Protein AF-A0A3Q3GFT5-F1 (afdb_monomer)

pLDDT: mean 70.98, std 13.11, range [35.25, 86.25]

Solvent-accessible surface area (backbone atoms only — not comparable to full-atom values): 12011 Å² total; per-residue (Å²): 140,79,64,64,72,58,54,54,53,55,40,54,53,49,36,56,58,50,63,75,38,51,75,73,52,44,53,52,46,47,50,38,66,74,69,53,83,67,70,91,91,66,82,81,78,63,65,80,55,50,74,75,41,54,67,63,54,44,32,50,51,38,41,72,71,43,44,85,53,31,57,62,52,51,39,57,41,31,53,75,70,70,38,54,72,56,42,51,50,52,52,49,52,52,57,60,54,31,70,80,62,78,84,62,82,65,88,86,67,75,48,71,67,70,75,40,42,67,62,48,51,74,66,60,81,70,57,62,68,53,50,53,53,34,42,74,69,64,53,39,55,71,73,58,48,50,62,38,67,72,42,92,46,70,55,59,26,49,53,48,44,54,68,44,43,37,54,72,43,39,69,68,31,46,53,53,50,49,59,45,41,50,69,80,38,39,70,60,48,51,51,54,50,48,57,67,70,44,81,78,62,89,79,135

Sequence (204 aa):
MKQESTMTSVHSQLLETLEELGSRDLEKFKHALLHTKMKEGLPKIPRNQVETADKDEIVKLMVEIYGQRCVEVTKDILERMNRTDLVGKLSESWNLLCVNHFIFVSPSEVHFVDKHQCDLKANVNNIGPILDKLLEKGVIRQEVYDQIRDTPTTQEKMRKLFRGPLKSGGQKAKDVFYQILEKEESYLVDDLKRKESGAGAIWN

Organism: NCBI:txid56723

Nearest PDB structures (foldseek):
  3qf2-assembly1_A  TM=9.190E-01  e=1.519E-03  Homo sapiens
  3qf2-assembly2_B  TM=8.121E-01  e=1.035E-03  Homo sapiens
  8ert-assembly1_E  TM=9.300E-01  e=5.826E-03  Homo sapiens
  5gpq-assembly1_A  TM=6.422E-01  e=4.799E-04  Escherichia coli O157:H7
  7pzc-assembly1_H  TM=6.181E-01  e=3.774E-04  Homo sapiens

Foldseek 3Di:
DPQVVVLVLQLVLQLVLVVVDDPVVLQLLLVLLQPPPDPPPADRQDNVQSVPDDSSSVSVSLCVRVPVCSLVVSLVSCVVSVVVVSNVVSVVSVVVVVVVPDDDDDPPPPDLCNVCVVVCLVPVPDCPQLLVQCVVVVLDDPVLSVVLVPDDDSSVSSVSCVVPSDVVSDPVSVVSSVVSCCVPVVVSNVVSVCVVVCPPDDDD

InterPro domains:
  IPR001315 CARD domain [PF00619] (111-193)
  IPR001315 CARD domain [PS50209] (105-196)
  IPR004020 DAPIN domain [PF02758] (14-87)
  IPR004020 DAPIN domain [PS50824] (1-68)
  IPR004020 DAPIN domain [SM01289] (10-92)
  IPR011029 Death-like domain superfamily [G3DSA:1.10.533.10] (1-95)
  IPR011029 Death-like domain superfamily [G3DSA:1.10.533.10] (110-194)
  IPR011029 Death-like domain superfamily [SSF47986] (7-94)
  IPR011029 Death-like domain superfamily [SSF47986] (107-193)
  IPR033516 CARD8/ASC/NALP1, CARD domain [cd08330] (111-193)
  IPR051249 NLRP Inflammasome [PTHR46985] (108-195)

Secondary structure (DSSP, 8-state):
--SHHHHHHHHHHHHHHHHSS-HHHHHHHHHHHHH---STTPPPP-HHHHHH--HHHHHHHHHHHHGGGHHHHHHHHHHHTT-HHHHHHHHHHHHHHTTSSS----GGG--HHHHTHHHHHHH----HHHHHHHHHTTSS-HHHHHHHHT-SSHHHHHHHHHHTHHHHTHHHHHHHHHHHHHHH-HHHHHHHHHHHHTTT----

Radius of gyration: 23.86 Å; Cα contacts (8 Å, |Δi|>4): 127; chains: 1; bounding box: 52×32×57 Å

Mean predicted aligned error: 17.14 Å

Structure (mmCIF, N/CA/C/O backbone):
data_AF-A0A3Q3GFT5-F1
#
_entry.id   AF-A0A3Q3GFT5-F1
#
loop_
_atom_site.group_PDB
_atom_site.id
_atom_site.type_symbol
_atom_site.label_atom_id
_atom_site.label_alt_id
_atom_site.label_comp_id
_atom_site.label_asym_id
_atom_site.label_entity_id
_atom_site.label_seq_id
_atom_site.pdbx_PDB_ins_code
_atom_site.Cartn_x
_atom_site.Cartn_y
_atom_site.Cartn_z
_atom_site.occupancy
_atom_site.B_iso_or_equiv
_atom_site.auth_seq_id
_atom_site.auth_comp_id
_atom_site.auth_asym_id
_atom_site.auth_atom_id
_atom_site.pdbx_PDB_model_num
ATOM 1 N N . MET A 1 1 ? -8.207 -19.546 -13.151 1.00 37.88 1 MET A N 1
ATOM 2 C CA . MET A 1 1 ? -7.774 -18.580 -14.187 1.00 37.88 1 MET A CA 1
ATOM 3 C C . MET A 1 1 ? -7.352 -17.230 -13.575 1.00 37.88 1 MET A C 1
ATOM 5 O O . MET A 1 1 ? -7.793 -16.198 -14.048 1.00 37.88 1 MET A O 1
ATOM 9 N N . LYS A 1 2 ? -6.550 -17.188 -12.491 1.00 37.91 2 LYS A N 1
ATOM 10 C CA . LYS A 1 2 ? -6.259 -15.927 -11.754 1.00 37.91 2 LYS A CA 1
ATOM 11 C C . LYS A 1 2 ? -4.790 -15.462 -11.793 1.00 37.91 2 LYS A C 1
ATOM 13 O O . LYS A 1 2 ? -4.508 -14.396 -11.269 1.00 37.91 2 LYS A O 1
ATOM 18 N N . GLN A 1 3 ? -3.875 -16.217 -12.413 1.00 37.34 3 GLN A N 1
ATOM 19 C CA . GLN A 1 3 ? -2.450 -15.844 -12.520 1.00 37.34 3 GLN A CA 1
ATOM 20 C C . GLN A 1 3 ? -2.082 -15.145 -13.846 1.00 37.34 3 GLN A C 1
ATOM 22 O O . GLN A 1 3 ? -1.146 -14.350 -13.861 1.00 37.34 3 GLN A O 1
ATOM 27 N N . GLU A 1 4 ? -2.840 -15.350 -14.931 1.00 43.59 4 GLU A N 1
ATOM 28 C CA . GLU A 1 4 ? -2.563 -14.713 -16.237 1.00 43.59 4 GLU A CA 1
ATOM 29 C C . GLU A 1 4 ? -2.760 -13.189 -16.220 1.00 43.59 4 GLU A C 1
ATOM 31 O O . GLU A 1 4 ? -1.973 -12.450 -16.812 1.00 43.59 4 GLU A O 1
ATOM 36 N N . SER A 1 5 ? -3.764 -12.689 -15.490 1.00 52.66 5 SER A N 1
ATOM 37 C CA . SER A 1 5 ? -4.101 -11.257 -15.506 1.00 52.66 5 SER A CA 1
ATOM 38 C C . SER A 1 5 ? -3.030 -10.376 -14.855 1.00 52.66 5 SER A C 1
ATOM 40 O O . SER A 1 5 ? -2.851 -9.234 -15.267 1.00 52.66 5 SER A O 1
ATOM 42 N N . THR A 1 6 ? -2.304 -10.885 -13.855 1.00 54.41 6 THR A N 1
ATOM 43 C CA . THR A 1 6 ? -1.257 -10.117 -13.164 1.00 54.41 6 THR A CA 1
ATOM 44 C C . THR A 1 6 ? 0.067 -10.146 -13.919 1.00 54.41 6 THR A C 1
ATOM 46 O O . THR A 1 6 ? 0.757 -9.134 -13.966 1.00 54.41 6 THR A O 1
ATOM 49 N N . MET A 1 7 ? 0.419 -11.274 -14.548 1.00 61.56 7 MET A N 1
ATOM 50 C CA . MET A 1 7 ? 1.673 -11.393 -15.307 1.00 61.56 7 MET A CA 1
ATOM 51 C C . MET A 1 7 ? 1.674 -10.517 -16.566 1.00 61.56 7 MET A C 1
ATOM 53 O O . MET A 1 7 ? 2.681 -9.884 -16.870 1.00 61.56 7 MET A O 1
ATOM 57 N N . THR A 1 8 ? 0.525 -10.402 -17.237 1.00 67.69 8 THR A N 1
ATOM 58 C CA . THR A 1 8 ? 0.368 -9.563 -18.440 1.00 67.69 8 THR A CA 1
ATOM 59 C C . THR A 1 8 ? 0.501 -8.066 -18.127 1.00 67.69 8 THR A C 1
ATOM 61 O O . THR A 1 8 ? 1.065 -7.303 -18.913 1.00 67.69 8 THR A O 1
ATOM 64 N N . SER A 1 9 ? 0.040 -7.641 -16.944 1.00 71.44 9 SER A N 1
ATOM 65 C CA . SER A 1 9 ? 0.187 -6.255 -16.479 1.00 71.44 9 SER A CA 1
ATOM 66 C C . SER A 1 9 ? 1.652 -5.901 -16.223 1.00 71.44 9 SER A C 1
ATOM 68 O O . SER A 1 9 ? 2.130 -4.883 -16.714 1.00 71.44 9 SER A O 1
ATOM 70 N N . VAL A 1 10 ? 2.375 -6.765 -15.501 1.00 72.31 10 VAL A N 1
ATOM 71 C CA . VAL A 1 10 ? 3.798 -6.557 -15.188 1.00 72.31 10 VAL A CA 1
ATOM 72 C C . VAL A 1 10 ? 4.633 -6.496 -16.468 1.00 72.31 10 VAL A C 1
ATOM 74 O O . VAL A 1 10 ? 5.465 -5.604 -16.617 1.00 72.31 10 VAL A O 1
ATOM 77 N N . HIS A 1 11 ? 4.356 -7.394 -17.417 1.00 82.94 11 HIS A N 1
ATOM 78 C CA . HIS A 1 11 ? 4.988 -7.406 -18.733 1.00 82.94 11 HIS A CA 1
ATOM 79 C C . HIS A 1 11 ? 4.806 -6.073 -19.474 1.00 82.94 11 HIS A C 1
ATOM 81 O O . HIS A 1 11 ? 5.780 -5.461 -19.899 1.00 82.94 11 HIS A O 1
ATOM 87 N N . SER A 1 12 ? 3.569 -5.585 -19.579 1.00 80.50 12 SER A N 1
ATOM 88 C CA . SER A 1 12 ? 3.265 -4.351 -20.319 1.00 80.50 12 SER A CA 1
ATOM 89 C C . SER A 1 12 ? 3.994 -3.126 -19.743 1.00 80.50 12 SER A C 1
ATOM 91 O O . SER A 1 12 ? 4.507 -2.305 -20.494 1.00 80.50 12 SER A O 1
ATOM 93 N N . GLN A 1 13 ? 4.113 -3.033 -18.415 1.00 76.50 13 GLN A N 1
ATOM 94 C CA . GLN A 1 13 ? 4.790 -1.912 -17.744 1.00 76.50 13 GLN A CA 1
ATOM 95 C C . GLN A 1 13 ? 6.310 -1.931 -17.921 1.00 76.50 13 GLN A C 1
ATOM 97 O O . GLN A 1 13 ? 6.946 -0.893 -18.116 1.00 76.50 13 GLN A O 1
ATOM 102 N N . LEU A 1 14 ? 6.908 -3.118 -17.810 1.00 82.94 14 LEU A N 1
ATOM 103 C CA . LEU A 1 14 ? 8.333 -3.293 -18.059 1.00 82.94 14 LEU A CA 1
ATOM 104 C C . LEU A 1 14 ? 8.652 -2.958 -19.510 1.00 82.9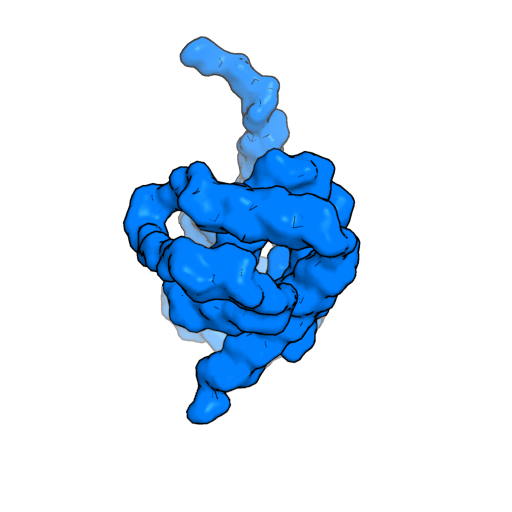4 14 LEU A C 1
ATOM 106 O O . LEU A 1 14 ? 9.603 -2.225 -19.755 1.00 82.94 14 LEU A O 1
ATOM 110 N N . LEU A 1 15 ? 7.825 -3.426 -20.444 1.00 86.25 15 LEU A N 1
ATOM 111 C CA . LEU A 1 15 ? 7.991 -3.126 -21.856 1.00 86.25 15 LEU A CA 1
ATOM 112 C C . LEU A 1 15 ? 7.941 -1.619 -22.121 1.00 86.25 15 LEU A C 1
ATOM 114 O O . LEU A 1 15 ? 8.886 -1.106 -22.704 1.00 86.25 15 LEU A O 1
ATOM 118 N N . GLU A 1 16 ? 6.941 -0.899 -21.605 1.00 84.75 16 GLU A N 1
ATOM 119 C CA . GLU A 1 16 ? 6.849 0.567 -21.730 1.00 84.75 16 GLU A CA 1
ATOM 120 C C . GLU A 1 16 ? 8.104 1.272 -21.174 1.00 84.75 16 GLU A C 1
ATOM 122 O O . GLU A 1 16 ? 8.685 2.157 -21.804 1.00 84.75 16 GLU A O 1
ATOM 127 N N . THR A 1 17 ? 8.607 0.813 -20.025 1.00 83.81 17 THR A N 1
ATOM 128 C CA . THR A 1 17 ? 9.819 1.380 -19.408 1.00 83.81 17 THR A CA 1
ATOM 129 C C . THR A 1 17 ? 11.074 1.097 -20.242 1.00 83.81 17 THR A C 1
ATOM 131 O O . THR A 1 17 ? 11.941 1.959 -20.394 1.00 83.81 17 THR A O 1
ATOM 134 N N . LEU A 1 18 ? 11.191 -0.111 -20.800 1.00 84.81 18 LEU A N 1
ATOM 135 C CA . LEU A 1 18 ? 12.280 -0.482 -21.704 1.00 84.81 18 LEU A CA 1
ATOM 136 C C . LEU A 1 18 ? 12.133 0.163 -23.093 1.00 84.81 18 LEU A C 1
ATOM 138 O O . LEU A 1 18 ? 13.129 0.349 -23.797 1.00 84.81 18 LEU A O 1
ATOM 142 N N . GLU A 1 19 ? 10.930 0.553 -23.508 1.00 85.56 19 GLU A N 1
ATOM 143 C CA . GLU A 1 19 ? 10.698 1.335 -24.721 1.00 85.56 19 GLU A CA 1
ATOM 144 C C . GLU A 1 19 ? 11.311 2.734 -24.609 1.00 85.56 19 GLU A C 1
ATOM 146 O O . GLU A 1 19 ? 11.972 3.171 -25.555 1.00 85.56 19 GLU A O 1
ATOM 151 N N . GLU A 1 20 ? 11.232 3.358 -23.431 1.00 83.69 20 GLU A N 1
ATOM 152 C CA . GLU A 1 20 ? 11.897 4.635 -23.119 1.00 83.69 20 GLU A CA 1
ATOM 153 C C . GLU A 1 20 ? 13.430 4.540 -23.047 1.00 83.69 20 GLU A C 1
ATOM 155 O O . GLU A 1 20 ? 14.138 5.554 -23.117 1.00 83.69 20 GLU A O 1
ATOM 160 N N . LEU A 1 21 ? 13.978 3.326 -22.942 1.00 83.69 21 LEU A N 1
ATOM 161 C CA . LEU A 1 21 ? 15.406 3.094 -23.121 1.00 83.69 21 LEU A CA 1
ATOM 162 C C . LEU A 1 21 ? 15.747 3.103 -24.618 1.00 83.69 21 LEU A C 1
ATOM 164 O O . LEU A 1 21 ? 15.317 2.248 -25.397 1.00 83.69 21 LEU A O 1
ATOM 168 N N . GLY A 1 22 ? 16.591 4.045 -25.038 1.00 82.56 22 GLY A N 1
ATOM 169 C CA . GLY A 1 22 ? 17.200 3.997 -26.369 1.00 82.56 22 GLY A CA 1
ATOM 170 C C . GLY A 1 22 ? 18.118 2.777 -26.522 1.00 82.56 22 GLY A C 1
ATOM 171 O O . GLY A 1 22 ? 18.569 2.201 -25.533 1.00 82.56 22 GLY A O 1
ATOM 172 N N . SER A 1 23 ? 18.477 2.402 -27.754 1.00 83.12 23 SER A N 1
ATOM 173 C CA . SER A 1 23 ? 19.275 1.190 -28.030 1.00 83.12 23 SER A CA 1
ATOM 174 C C . SER A 1 23 ? 20.604 1.137 -27.264 1.00 83.12 23 SER A C 1
ATOM 176 O O . SER A 1 23 ? 21.034 0.077 -26.825 1.00 83.12 23 SER A O 1
ATOM 178 N N . ARG A 1 24 ? 21.244 2.294 -27.043 1.00 82.38 24 ARG A N 1
ATOM 179 C CA . ARG A 1 24 ? 22.492 2.392 -26.268 1.00 82.38 24 ARG A CA 1
ATOM 180 C C . ARG A 1 24 ? 22.291 2.063 -24.789 1.00 82.38 24 ARG A C 1
ATOM 182 O O . ARG A 1 24 ? 23.164 1.454 -24.178 1.00 82.38 24 ARG A O 1
ATOM 189 N N . ASP A 1 25 ? 21.174 2.492 -24.215 1.00 84.81 25 ASP A N 1
ATOM 190 C CA . ASP A 1 25 ? 20.866 2.207 -22.818 1.00 84.81 25 ASP A CA 1
ATOM 191 C C . ASP A 1 25 ? 20.305 0.794 -22.662 1.00 84.81 25 ASP A C 1
ATOM 193 O O . ASP A 1 25 ? 20.604 0.147 -21.669 1.00 84.81 25 ASP A O 1
ATOM 197 N N . LEU A 1 26 ? 19.615 0.256 -23.670 1.00 85.81 26 LEU A N 1
ATOM 198 C CA . LEU A 1 26 ? 19.210 -1.149 -23.691 1.00 85.81 26 LEU A CA 1
ATOM 199 C C . LEU A 1 26 ? 20.415 -2.101 -23.612 1.00 85.81 26 LEU A C 1
ATOM 201 O O . LEU A 1 26 ? 20.395 -3.056 -22.845 1.00 85.81 26 LEU A O 1
ATOM 205 N N . GLU A 1 27 ? 21.499 -1.820 -24.337 1.00 85.06 27 GLU A N 1
ATOM 206 C CA . GLU A 1 27 ? 22.719 -2.637 -24.252 1.00 85.06 27 GLU A CA 1
ATOM 207 C C . GLU A 1 27 ? 23.391 -2.542 -22.874 1.00 85.06 27 GLU A C 1
ATOM 209 O O . GLU A 1 27 ? 23.851 -3.543 -22.318 1.00 85.06 27 GLU A O 1
ATOM 214 N N . LYS A 1 28 ? 23.375 -1.357 -22.252 1.00 86.19 28 LYS A N 1
ATOM 215 C CA . LYS A 1 28 ? 23.807 -1.206 -20.854 1.00 86.19 28 LYS A CA 1
ATOM 216 C C . LYS A 1 28 ? 22.889 -1.964 -19.895 1.00 86.19 28 LYS A C 1
ATOM 218 O O . LYS A 1 28 ? 23.389 -2.541 -18.935 1.00 86.19 28 LYS A O 1
ATOM 223 N N . PHE A 1 29 ? 21.584 -1.989 -20.164 1.00 86.19 29 PHE A N 1
ATOM 224 C CA . PHE A 1 29 ? 20.595 -2.730 -19.385 1.00 86.19 29 PHE A CA 1
ATOM 225 C C . PHE A 1 29 ? 20.857 -4.226 -19.448 1.00 86.19 29 PHE A C 1
ATOM 227 O O . PHE A 1 29 ? 20.981 -4.857 -18.404 1.00 86.19 29 PHE A O 1
ATOM 234 N N . LYS A 1 30 ? 21.057 -4.783 -20.648 1.00 86.25 30 LYS A N 1
ATOM 235 C CA . LYS A 1 30 ? 21.475 -6.179 -20.841 1.00 86.25 30 LYS A CA 1
ATOM 236 C C . LYS A 1 30 ? 22.760 -6.482 -20.076 1.00 86.25 30 LYS A C 1
ATOM 238 O O . LYS A 1 30 ? 22.831 -7.460 -19.334 1.00 86.25 30 LYS A O 1
ATOM 243 N N . HIS A 1 31 ? 23.769 -5.620 -20.204 1.00 85.12 31 HIS A N 1
ATOM 244 C CA . HIS A 1 31 ? 25.039 -5.812 -19.515 1.00 85.12 31 HIS A CA 1
ATOM 245 C C . HIS A 1 31 ? 24.870 -5.793 -17.989 1.00 85.12 31 HIS A C 1
ATOM 247 O O . HIS A 1 31 ? 25.394 -6.670 -17.301 1.00 85.12 31 HIS A O 1
ATOM 253 N N . ALA A 1 32 ? 24.099 -4.845 -17.457 1.00 83.19 32 ALA A N 1
ATOM 254 C CA . ALA A 1 32 ? 23.797 -4.752 -16.037 1.00 83.19 32 ALA A CA 1
ATOM 255 C C . ALA A 1 32 ? 22.950 -5.938 -15.550 1.00 83.19 32 ALA A C 1
ATOM 257 O O . ALA A 1 3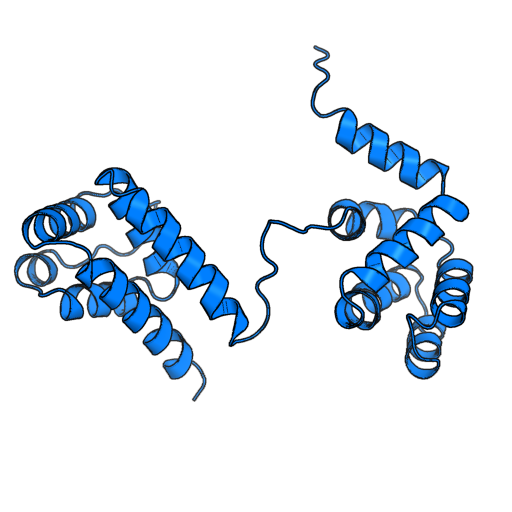2 ? 23.259 -6.487 -14.502 1.00 83.19 32 ALA A O 1
ATOM 258 N N . LEU A 1 33 ? 21.969 -6.411 -16.321 1.00 82.19 33 LEU A N 1
ATOM 259 C CA . LEU A 1 33 ? 21.164 -7.594 -16.003 1.00 82.19 33 LEU A CA 1
ATOM 260 C C . LEU A 1 33 ? 22.029 -8.857 -15.850 1.00 82.19 33 LEU A C 1
ATOM 262 O O . LEU A 1 33 ? 21.792 -9.662 -14.953 1.00 82.19 33 LEU A O 1
ATOM 266 N N . LEU A 1 34 ? 23.070 -8.999 -16.677 1.00 79.06 34 LEU A N 1
ATOM 267 C CA . LEU A 1 34 ? 24.001 -10.133 -16.636 1.00 79.06 34 LEU A CA 1
ATOM 268 C C . LEU A 1 34 ? 25.063 -10.028 -15.533 1.00 79.06 34 LEU A C 1
ATOM 270 O O . LEU A 1 34 ? 25.500 -11.047 -14.999 1.00 79.06 34 LEU A O 1
ATOM 274 N N . HIS A 1 35 ? 25.499 -8.809 -15.206 1.00 73.06 35 HIS A N 1
ATOM 275 C CA . HIS A 1 35 ? 26.603 -8.563 -14.269 1.00 73.06 35 HIS A CA 1
ATOM 276 C C . HIS A 1 35 ? 26.136 -8.090 -12.889 1.00 73.06 35 HIS A C 1
ATOM 278 O O . HIS A 1 35 ? 26.951 -7.933 -11.973 1.00 73.06 35 HIS A O 1
ATOM 284 N N . THR A 1 36 ? 24.836 -7.860 -12.703 1.00 67.81 36 THR A N 1
ATOM 285 C CA . THR A 1 36 ? 24.299 -7.488 -11.402 1.00 67.81 36 THR A CA 1
ATOM 286 C C . THR A 1 36 ? 24.291 -8.718 -10.499 1.00 67.81 36 THR A C 1
ATOM 288 O O . THR A 1 36 ? 23.674 -9.748 -10.775 1.00 67.81 36 THR A O 1
ATOM 291 N N . LYS A 1 37 ? 25.018 -8.626 -9.385 1.00 61.38 37 LYS A N 1
ATOM 292 C CA . LYS A 1 37 ? 24.869 -9.567 -8.277 1.00 61.38 37 LYS A CA 1
ATOM 293 C C . LYS A 1 37 ? 23.556 -9.224 -7.584 1.00 61.38 37 LYS A C 1
ATOM 295 O O . LYS A 1 37 ? 23.542 -8.397 -6.675 1.00 61.38 37 LYS A O 1
ATOM 300 N N . MET A 1 38 ? 22.457 -9.799 -8.064 1.00 62.03 38 MET A N 1
ATOM 301 C CA . MET A 1 38 ? 21.183 -9.717 -7.354 1.00 62.03 38 MET A CA 1
ATOM 302 C C . MET A 1 38 ? 21.329 -10.397 -5.986 1.00 62.03 38 MET A C 1
ATOM 304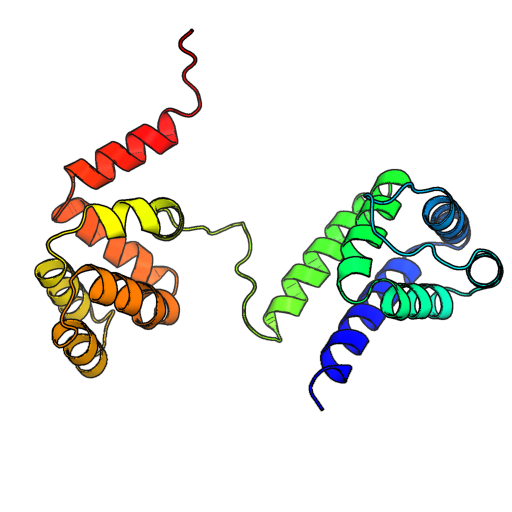 O O . MET A 1 38 ? 22.177 -11.279 -5.824 1.00 62.03 38 MET A O 1
ATOM 308 N N . LYS A 1 39 ? 20.523 -9.977 -5.002 1.00 55.09 39 LYS A N 1
ATOM 309 C CA . LYS A 1 39 ? 20.493 -10.569 -3.651 1.00 55.09 39 LYS A CA 1
ATOM 310 C C . LYS A 1 39 ? 20.509 -12.106 -3.716 1.00 55.09 39 LYS A C 1
ATOM 312 O O . LYS A 1 39 ? 19.861 -12.694 -4.584 1.00 55.09 39 LYS A O 1
ATOM 317 N N . GLU A 1 40 ? 21.248 -12.735 -2.801 1.00 49.59 40 GLU A N 1
ATOM 318 C CA . GLU A 1 40 ? 21.400 -14.194 -2.719 1.00 49.59 40 GLU A CA 1
ATOM 319 C C . GLU A 1 40 ? 20.047 -14.921 -2.836 1.00 49.59 40 GLU A C 1
ATOM 321 O O . GLU A 1 40 ? 19.074 -14.559 -2.175 1.00 49.59 40 GLU A O 1
ATOM 326 N N . GLY A 1 41 ? 19.986 -15.939 -3.703 1.00 57.12 41 GLY A N 1
ATOM 327 C CA . GLY A 1 41 ? 18.802 -16.788 -3.894 1.00 57.12 41 GLY A CA 1
ATOM 328 C C . GLY A 1 41 ? 17.941 -16.502 -5.133 1.00 57.12 41 GLY A C 1
ATOM 329 O O . GLY A 1 41 ? 16.945 -17.194 -5.327 1.00 57.12 41 GLY A O 1
ATOM 330 N N . LEU A 1 42 ? 18.292 -15.530 -5.985 1.00 64.12 42 LEU A N 1
ATOM 331 C CA . LEU A 1 42 ? 17.592 -15.304 -7.259 1.00 64.12 42 LEU A CA 1
ATOM 332 C C . LEU A 1 42 ? 18.166 -16.166 -8.406 1.00 64.12 42 LEU A C 1
ATOM 334 O O . LEU A 1 42 ? 19.389 -16.293 -8.523 1.00 64.12 42 LEU A O 1
ATOM 338 N N . PRO A 1 43 ? 17.310 -16.751 -9.267 1.00 67.44 43 PRO A N 1
ATOM 339 C CA . PRO A 1 43 ? 17.756 -17.533 -10.416 1.00 67.44 43 PRO A CA 1
ATOM 340 C C . PRO A 1 43 ? 18.546 -16.670 -11.411 1.00 67.44 43 PRO A C 1
ATOM 342 O O . PRO A 1 43 ? 18.229 -15.508 -11.662 1.00 67.44 43 PRO A O 1
ATOM 345 N N . LYS A 1 44 ? 19.618 -17.231 -11.977 1.00 67.31 44 LYS A N 1
ATOM 346 C CA . LYS A 1 44 ? 20.433 -16.527 -12.974 1.00 67.31 44 LYS A CA 1
ATOM 347 C C . LYS A 1 44 ? 19.734 -16.564 -14.325 1.00 67.31 44 LYS A C 1
ATOM 349 O O . LYS A 1 44 ? 19.344 -17.635 -14.781 1.00 67.31 44 LYS A O 1
ATOM 354 N N . ILE A 1 45 ? 19.630 -15.408 -14.968 1.00 74.12 45 ILE A N 1
ATOM 355 C CA . ILE A 1 45 ? 19.091 -15.317 -16.319 1.00 74.12 45 ILE A CA 1
ATOM 356 C C . ILE A 1 45 ? 20.065 -15.944 -17.343 1.00 74.12 45 ILE A C 1
ATOM 358 O O . ILE A 1 45 ? 21.283 -15.764 -17.218 1.00 74.12 45 ILE A O 1
ATOM 362 N N . PRO A 1 46 ? 19.565 -16.665 -18.365 1.00 70.38 46 PRO A N 1
ATOM 363 C CA . PRO A 1 46 ? 20.396 -17.232 -19.424 1.00 70.38 46 PRO A CA 1
ATOM 364 C C . PRO A 1 46 ? 21.057 -16.146 -20.287 1.00 70.38 46 PRO A C 1
ATOM 366 O O . PRO A 1 46 ? 20.394 -15.409 -21.017 1.00 70.38 46 PRO A O 1
ATOM 369 N N . ARG A 1 47 ? 22.395 -16.065 -20.242 1.00 73.00 47 ARG A N 1
ATOM 370 C CA . ARG A 1 47 ? 23.188 -15.063 -20.983 1.00 73.00 47 ARG A CA 1
ATOM 371 C C . ARG A 1 47 ? 22.974 -15.107 -22.495 1.00 73.00 47 ARG A C 1
ATOM 373 O O . ARG A 1 47 ? 22.888 -14.067 -23.134 1.00 73.00 47 ARG A O 1
ATOM 380 N N . ASN A 1 48 ? 22.884 -16.314 -23.041 1.00 72.00 48 ASN A N 1
ATOM 381 C CA . ASN A 1 48 ? 22.692 -16.570 -24.466 1.00 72.00 48 ASN A CA 1
ATOM 382 C C . ASN A 1 48 ? 21.386 -15.986 -25.016 1.00 72.00 48 ASN A C 1
ATOM 384 O O . ASN A 1 48 ? 21.352 -15.616 -26.180 1.00 72.00 48 ASN A O 1
ATOM 388 N N . GLN A 1 49 ? 20.338 -15.905 -24.195 1.00 72.44 49 GLN A N 1
ATOM 389 C CA . GLN A 1 49 ? 19.053 -15.353 -24.613 1.00 72.44 49 GLN A CA 1
ATOM 390 C C . GLN A 1 49 ? 19.052 -13.825 -24.509 1.00 72.44 49 GLN A C 1
ATOM 392 O O . GLN A 1 49 ? 18.630 -13.158 -25.440 1.00 72.44 49 GLN A O 1
ATOM 397 N N . VAL A 1 50 ? 19.609 -13.251 -23.437 1.00 78.88 50 VAL A N 1
ATOM 398 C CA . VAL A 1 50 ? 19.617 -11.787 -23.229 1.00 78.88 50 VAL A CA 1
ATOM 399 C C . VAL A 1 50 ? 20.444 -11.027 -24.260 1.00 78.88 50 VAL A C 1
ATOM 401 O O . VAL A 1 50 ? 20.075 -9.917 -24.637 1.00 78.88 50 VAL A O 1
ATOM 404 N N . GLU A 1 51 ? 21.579 -11.579 -24.696 1.00 73.75 51 GLU A N 1
ATOM 405 C CA . GLU A 1 51 ? 22.468 -10.873 -25.627 1.00 73.75 51 GLU A CA 1
ATOM 406 C C . GLU A 1 51 ? 21.795 -10.634 -26.984 1.00 73.75 51 GLU A C 1
ATOM 408 O O . GLU A 1 51 ? 21.885 -9.531 -27.528 1.00 73.75 51 GLU A O 1
ATOM 413 N N . THR A 1 52 ? 21.055 -11.623 -27.489 1.00 74.81 52 THR A N 1
ATOM 414 C CA . THR A 1 52 ? 20.338 -11.535 -28.768 1.00 74.81 52 THR A CA 1
ATOM 415 C C . THR A 1 52 ? 18.910 -11.015 -28.640 1.00 74.81 52 THR A C 1
ATOM 417 O O . THR A 1 52 ? 18.334 -10.642 -29.656 1.00 74.81 52 THR A O 1
ATOM 420 N N . ALA A 1 53 ? 18.354 -10.980 -27.426 1.00 80.56 53 ALA A N 1
ATOM 421 C CA . ALA A 1 53 ? 16.962 -10.622 -27.199 1.00 80.56 53 ALA A CA 1
ATOM 422 C C . ALA A 1 53 ? 16.650 -9.157 -27.518 1.00 80.56 53 ALA A C 1
ATOM 424 O O . ALA A 1 53 ? 17.458 -8.242 -27.281 1.00 80.56 53 ALA A O 1
ATOM 425 N N . ASP A 1 54 ? 15.440 -8.948 -28.026 1.00 82.44 54 ASP A N 1
ATOM 426 C CA . ASP A 1 54 ? 14.824 -7.635 -28.132 1.00 82.44 54 ASP A CA 1
ATOM 427 C C . ASP A 1 54 ? 14.193 -7.202 -26.794 1.00 82.44 54 ASP A C 1
ATOM 429 O O . ASP A 1 54 ? 14.320 -7.864 -25.761 1.00 82.44 54 ASP A O 1
ATOM 433 N N . LYS A 1 55 ? 13.563 -6.025 -26.783 1.00 85.06 55 LYS A N 1
ATOM 434 C CA . LYS A 1 55 ? 12.968 -5.467 -25.562 1.00 85.06 55 LYS A CA 1
ATOM 435 C C . LYS A 1 55 ? 11.860 -6.367 -25.005 1.00 85.06 55 LYS A C 1
ATOM 437 O O . LYS A 1 55 ? 11.790 -6.528 -23.792 1.00 85.06 55 LYS A O 1
ATOM 442 N N . ASP A 1 56 ? 11.039 -6.951 -25.873 1.00 84.69 56 ASP A N 1
ATOM 443 C CA . ASP A 1 56 ? 9.911 -7.806 -25.497 1.00 84.69 56 ASP A CA 1
ATOM 444 C C . ASP A 1 56 ? 10.398 -9.147 -24.938 1.00 84.69 56 ASP A C 1
ATOM 446 O O . ASP A 1 56 ? 10.004 -9.557 -23.847 1.00 84.69 56 ASP A O 1
ATOM 450 N N . GLU A 1 57 ? 11.363 -9.776 -25.610 1.00 85.38 57 GLU A N 1
ATOM 451 C CA . GLU A 1 57 ? 11.979 -11.023 -25.169 1.00 85.38 57 GLU A CA 1
ATOM 452 C C . GLU A 1 57 ? 12.684 -10.865 -23.816 1.00 85.38 57 GLU A C 1
ATOM 454 O O . GLU A 1 57 ? 12.542 -11.730 -22.949 1.00 85.38 57 GLU A O 1
ATOM 459 N N . ILE A 1 58 ? 13.387 -9.747 -23.581 1.00 85.31 58 ILE A N 1
ATOM 460 C CA . ILE A 1 58 ? 13.992 -9.454 -22.269 1.00 85.31 58 ILE A CA 1
ATOM 461 C C . ILE A 1 58 ? 12.914 -9.381 -21.188 1.00 85.31 58 ILE A C 1
ATOM 463 O O . ILE A 1 58 ? 13.059 -10.006 -20.135 1.00 85.31 58 ILE A O 1
ATOM 467 N N . VAL A 1 59 ? 11.836 -8.636 -21.436 1.00 86.00 59 VAL A N 1
ATOM 468 C CA . VAL A 1 59 ? 10.733 -8.477 -20.480 1.00 86.00 59 VAL A CA 1
ATOM 469 C C . VAL A 1 59 ? 10.103 -9.826 -20.171 1.00 86.00 59 VAL A C 1
ATOM 471 O O . VAL A 1 59 ? 9.934 -10.179 -1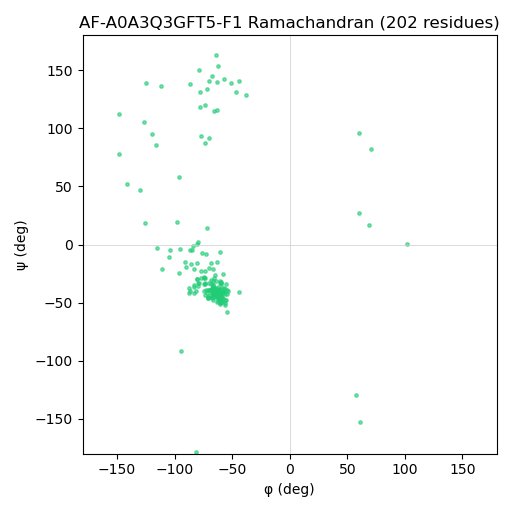9.002 1.00 86.00 59 VAL A O 1
ATOM 474 N N . LYS A 1 60 ? 9.803 -10.605 -21.208 1.00 84.44 60 LYS A N 1
ATOM 475 C CA . LYS A 1 60 ? 9.204 -11.928 -21.088 1.00 84.44 60 LYS A CA 1
ATOM 476 C C . LYS A 1 60 ? 10.071 -12.866 -20.255 1.00 84.44 60 LYS A C 1
ATOM 478 O O . LYS A 1 60 ? 9.562 -13.476 -19.318 1.00 84.44 60 LYS A O 1
ATOM 483 N N . LEU A 1 61 ? 11.378 -12.903 -20.517 1.00 83.56 61 LEU A N 1
ATOM 484 C CA . LEU A 1 61 ? 12.334 -13.695 -19.739 1.00 83.56 61 LEU A CA 1
ATOM 485 C C . LEU A 1 61 ? 12.400 -13.244 -18.279 1.00 83.56 61 LEU A C 1
ATOM 487 O O . LEU A 1 61 ? 12.423 -14.076 -17.373 1.00 83.56 61 LEU A O 1
ATOM 491 N N . MET A 1 62 ? 12.397 -11.933 -18.026 1.00 80.38 62 MET A N 1
ATOM 492 C CA . MET A 1 62 ? 12.398 -11.399 -16.664 1.00 80.38 62 MET A CA 1
ATOM 493 C C . MET A 1 62 ? 11.119 -11.767 -15.906 1.00 80.38 62 MET A C 1
ATOM 495 O O . MET A 1 62 ? 11.199 -12.147 -14.738 1.00 80.38 62 MET A O 1
ATOM 499 N N . VAL A 1 63 ? 9.953 -11.700 -16.552 1.00 82.12 63 VAL A N 1
ATOM 500 C CA . VAL A 1 63 ? 8.669 -12.093 -15.951 1.00 82.12 63 VAL A CA 1
ATOM 501 C C . VAL A 1 63 ? 8.599 -13.605 -15.729 1.00 82.12 63 VAL A C 1
ATOM 503 O O . VAL A 1 63 ? 8.119 -14.038 -14.684 1.00 82.12 63 VAL A O 1
ATOM 506 N N . GLU A 1 64 ? 9.116 -14.412 -16.654 1.00 82.31 64 GLU A N 1
ATOM 507 C CA . GLU A 1 64 ? 9.135 -15.875 -16.541 1.00 82.31 64 GLU A CA 1
ATOM 508 C C . GLU A 1 64 ? 10.060 -16.354 -15.411 1.00 82.31 64 GLU A C 1
ATOM 510 O O . GLU A 1 64 ? 9.691 -17.229 -14.627 1.00 82.31 64 GLU A O 1
ATOM 515 N N . ILE A 1 65 ? 11.242 -15.744 -15.279 1.00 80.12 65 ILE A N 1
ATOM 516 C CA . ILE A 1 65 ? 12.282 -16.186 -14.340 1.00 80.12 65 ILE A CA 1
ATOM 517 C C . ILE A 1 65 ? 12.098 -15.579 -12.946 1.00 80.12 65 ILE A C 1
ATOM 519 O O . ILE A 1 65 ? 12.304 -16.261 -11.939 1.00 80.12 65 ILE A O 1
ATOM 523 N N . TYR A 1 66 ? 11.714 -14.303 -12.863 1.00 74.25 66 TYR A N 1
ATOM 524 C CA . TYR A 1 66 ? 11.594 -13.583 -11.591 1.00 74.25 66 TYR A CA 1
ATOM 525 C C . TYR A 1 66 ? 10.147 -13.372 -11.132 1.00 74.25 66 TYR A C 1
ATOM 527 O O . TYR A 1 66 ? 9.926 -12.968 -9.985 1.00 74.25 66 TYR A O 1
ATOM 535 N N . GLY A 1 67 ? 9.148 -13.644 -11.977 1.00 76.31 67 GLY A N 1
ATOM 536 C CA . GLY A 1 67 ? 7.743 -13.428 -11.640 1.00 76.31 67 GLY A CA 1
ATOM 537 C C . GLY A 1 67 ? 7.485 -11.971 -11.265 1.00 76.31 67 GLY A C 1
ATOM 538 O O . GLY A 1 67 ? 7.912 -11.057 -11.958 1.00 76.31 67 GLY A O 1
ATOM 539 N N . GLN A 1 68 ? 6.837 -11.733 -10.125 1.00 71.81 68 GLN A N 1
ATOM 540 C CA . GLN A 1 68 ? 6.591 -10.374 -9.619 1.00 71.81 68 GLN A CA 1
ATOM 541 C C . GLN A 1 68 ? 7.858 -9.657 -9.125 1.00 71.81 68 GLN A C 1
ATOM 543 O O . GLN A 1 68 ? 7.883 -8.431 -9.064 1.00 71.81 68 GLN A O 1
ATOM 548 N N . ARG A 1 69 ? 8.929 -10.396 -8.802 1.00 73.62 69 ARG A N 1
ATOM 549 C CA . ARG A 1 69 ? 10.191 -9.808 -8.323 1.00 73.62 69 ARG A CA 1
ATOM 550 C C . ARG A 1 69 ? 11.017 -9.181 -9.445 1.00 73.62 69 ARG A C 1
ATOM 552 O O . ARG A 1 69 ? 12.005 -8.513 -9.155 1.00 73.62 69 ARG A O 1
ATOM 559 N N . CYS A 1 70 ? 10.617 -9.352 -10.708 1.00 78.88 70 CYS A N 1
ATOM 560 C CA . CYS A 1 70 ? 11.300 -8.740 -11.848 1.00 78.88 70 CYS A CA 1
ATOM 561 C C . CYS A 1 70 ? 11.371 -7.211 -11.747 1.00 78.88 70 CYS A C 1
ATOM 563 O O . CYS A 1 70 ? 12.297 -6.617 -12.279 1.00 78.88 70 CYS A O 1
ATOM 565 N N . VAL A 1 71 ? 10.452 -6.567 -11.028 1.00 78.69 71 VAL A N 1
ATOM 566 C CA . VAL A 1 71 ? 10.411 -5.103 -10.927 1.00 78.69 71 VAL A CA 1
ATOM 567 C C . VAL A 1 71 ? 11.415 -4.550 -9.940 1.00 78.69 71 VAL A C 1
ATOM 569 O O . VAL A 1 71 ? 12.038 -3.532 -10.227 1.00 78.69 71 VAL A O 1
ATOM 572 N N . GLU A 1 72 ? 11.656 -5.256 -8.837 1.00 77.31 72 GLU A N 1
ATOM 573 C CA . GLU A 1 72 ? 12.785 -4.951 -7.953 1.00 77.31 72 GLU A CA 1
ATOM 574 C C . GLU A 1 72 ? 14.101 -5.088 -8.725 1.00 77.31 72 GLU A C 1
ATOM 576 O O . GLU A 1 72 ? 14.962 -4.217 -8.657 1.00 77.31 72 GLU A O 1
ATOM 581 N N . VAL A 1 73 ? 14.214 -6.148 -9.533 1.00 81.00 73 VAL A N 1
ATOM 582 C CA . VAL A 1 73 ? 15.387 -6.395 -10.376 1.00 81.00 73 VAL A CA 1
ATOM 583 C C . VAL A 1 73 ? 15.583 -5.281 -11.406 1.00 81.00 73 VAL A C 1
ATOM 585 O O . VAL A 1 73 ? 16.683 -4.745 -11.523 1.00 81.00 73 VAL A O 1
ATOM 588 N N . THR A 1 74 ? 14.533 -4.894 -12.133 1.00 84.38 74 THR A N 1
ATOM 589 C CA . THR A 1 74 ? 14.594 -3.801 -13.114 1.00 84.38 74 THR A CA 1
ATOM 590 C C . THR A 1 74 ? 14.954 -2.483 -12.449 1.00 84.38 74 THR A C 1
ATOM 592 O O . THR A 1 74 ? 15.779 -1.744 -12.981 1.00 84.38 74 THR A O 1
ATOM 595 N N . LYS A 1 75 ? 14.392 -2.200 -11.271 1.00 83.00 75 LYS A N 1
ATOM 596 C CA . LYS A 1 75 ? 14.706 -0.995 -10.507 1.00 83.00 75 LYS A CA 1
ATOM 597 C C . LYS A 1 75 ? 16.188 -0.936 -10.135 1.00 83.00 75 LYS A C 1
ATOM 599 O O . LYS A 1 75 ? 16.845 0.045 -10.471 1.00 83.00 75 LYS A O 1
ATOM 604 N N . ASP A 1 76 ? 16.723 -2.003 -9.545 1.00 82.25 76 ASP A N 1
ATOM 605 C CA . ASP A 1 76 ? 18.143 -2.093 -9.181 1.00 82.25 76 ASP A CA 1
ATOM 606 C C . ASP A 1 76 ? 19.058 -1.893 -10.405 1.00 82.25 76 ASP A C 1
ATOM 608 O O . ASP A 1 76 ? 20.128 -1.283 -10.318 1.00 82.25 76 ASP A O 1
ATOM 612 N N . ILE A 1 77 ? 18.651 -2.406 -11.570 1.00 85.06 77 ILE A N 1
ATOM 613 C CA . ILE A 1 77 ? 19.403 -2.260 -12.821 1.00 85.06 77 ILE A CA 1
ATOM 614 C C . ILE A 1 77 ? 19.353 -0.820 -13.342 1.00 85.06 77 ILE A C 1
ATOM 616 O O . ILE A 1 77 ? 20.398 -0.268 -13.693 1.00 85.06 77 ILE A O 1
ATOM 620 N N . LEU A 1 78 ? 18.173 -0.195 -13.367 1.00 85.19 78 LEU A N 1
ATOM 621 C CA . LEU A 1 78 ? 18.007 1.194 -13.800 1.00 85.19 78 LEU A CA 1
ATOM 622 C C . LEU A 1 78 ? 18.774 2.168 -12.891 1.00 85.19 78 LEU A C 1
ATOM 624 O O . LEU A 1 78 ? 19.409 3.098 -13.393 1.00 85.19 78 LEU A O 1
ATOM 628 N N . GLU A 1 79 ? 18.795 1.916 -11.577 1.00 82.69 79 GLU A N 1
ATOM 629 C CA . GLU A 1 79 ? 19.604 2.675 -10.614 1.00 82.69 79 GLU A CA 1
ATOM 630 C C . GLU A 1 79 ? 21.103 2.556 -10.925 1.00 82.69 79 GLU A C 1
ATOM 632 O O . GLU A 1 79 ? 21.804 3.568 -10.990 1.00 82.69 79 GLU A O 1
ATOM 637 N N . ARG A 1 80 ? 21.602 1.348 -11.227 1.00 78.00 80 ARG A N 1
ATOM 638 C CA . ARG A 1 80 ? 23.006 1.142 -11.641 1.00 78.00 80 ARG A CA 1
ATOM 639 C C . ARG A 1 80 ? 23.359 1.821 -12.958 1.00 78.00 80 ARG A C 1
ATOM 641 O O . ARG A 1 80 ? 24.504 2.221 -13.153 1.00 78.00 80 ARG A O 1
ATOM 648 N N . MET A 1 81 ? 22.396 1.941 -13.864 1.00 81.38 81 MET A N 1
ATOM 649 C CA . MET A 1 81 ? 22.565 2.655 -15.128 1.00 81.38 81 MET A CA 1
ATOM 650 C C . MET A 1 81 ? 22.427 4.176 -14.987 1.00 81.38 81 MET A C 1
ATOM 652 O O . MET A 1 81 ? 22.542 4.883 -15.988 1.00 81.38 81 MET A O 1
ATOM 656 N N . ASN A 1 82 ? 22.191 4.677 -13.768 1.00 78.88 82 ASN A N 1
ATOM 657 C CA . ASN A 1 82 ? 21.958 6.086 -13.464 1.00 78.88 82 ASN A CA 1
ATOM 658 C C . ASN A 1 82 ? 20.730 6.672 -14.196 1.00 78.88 82 ASN A C 1
ATOM 660 O O . ASN A 1 82 ? 20.680 7.872 -14.464 1.00 78.88 82 ASN A O 1
ATOM 664 N N . ARG A 1 83 ? 19.741 5.823 -14.521 1.00 77.94 83 ARG A N 1
ATOM 665 C CA . ARG A 1 83 ? 18.438 6.200 -15.101 1.00 77.94 83 ARG A CA 1
ATOM 666 C C . ARG A 1 83 ? 17.383 6.323 -14.001 1.00 77.94 83 ARG A C 1
ATOM 668 O O . ARG A 1 83 ? 16.373 5.619 -13.982 1.00 77.94 83 ARG A O 1
ATOM 675 N N . THR A 1 84 ? 17.652 7.197 -13.034 1.00 76.25 84 THR A N 1
ATOM 676 C CA . THR A 1 84 ? 16.755 7.450 -11.894 1.00 76.25 84 THR A CA 1
ATOM 677 C C . THR A 1 84 ? 15.436 8.109 -12.314 1.00 76.25 84 THR A C 1
ATOM 679 O O . THR A 1 84 ? 14.434 7.955 -11.618 1.00 76.25 84 THR A O 1
ATOM 682 N N . ASP A 1 85 ? 15.416 8.759 -13.482 1.00 79.62 85 ASP A N 1
ATOM 683 C CA . ASP A 1 85 ? 14.221 9.253 -14.173 1.00 79.62 85 ASP A CA 1
ATOM 684 C C . ASP A 1 85 ? 13.207 8.127 -14.418 1.00 79.62 85 ASP A C 1
ATOM 686 O O . ASP A 1 85 ? 12.030 8.245 -14.072 1.00 79.62 85 ASP A O 1
ATOM 690 N N . LEU A 1 86 ? 13.687 6.991 -14.931 1.00 81.12 86 LEU A N 1
ATOM 691 C CA . LEU A 1 86 ? 12.851 5.827 -15.212 1.00 81.12 86 LEU A CA 1
ATOM 692 C C . LEU A 1 86 ? 12.497 5.044 -13.951 1.00 81.12 86 LEU A C 1
ATOM 694 O O . LEU A 1 86 ? 11.431 4.445 -13.892 1.00 81.12 86 LEU A O 1
ATOM 698 N N . VAL A 1 87 ? 13.346 5.069 -12.921 1.00 78.44 87 VAL A N 1
ATOM 699 C CA . VAL A 1 87 ? 13.044 4.442 -11.623 1.00 78.44 87 VAL A CA 1
ATOM 700 C C . VAL A 1 87 ? 11.835 5.101 -10.962 1.00 78.44 87 VAL A C 1
ATOM 702 O O . VAL A 1 87 ? 10.946 4.402 -10.470 1.00 78.44 87 VAL A O 1
ATOM 705 N N . GLY A 1 88 ? 11.789 6.438 -10.970 1.00 73.19 88 GLY A N 1
ATOM 706 C CA . GLY A 1 88 ? 10.652 7.204 -10.460 1.00 73.19 88 GLY A CA 1
ATOM 707 C C . GLY A 1 88 ? 9.375 6.878 -11.229 1.00 73.19 88 GLY A C 1
ATOM 708 O O . GLY A 1 88 ? 8.384 6.478 -10.622 1.00 73.19 88 GLY A O 1
ATOM 709 N N . LYS A 1 89 ? 9.440 6.923 -12.565 1.00 77.06 89 LYS A N 1
ATOM 710 C CA . LYS A 1 89 ? 8.300 6.614 -13.438 1.00 77.06 89 LYS A CA 1
ATOM 711 C C . LYS A 1 89 ? 7.812 5.171 -13.300 1.00 77.06 89 LYS A C 1
ATOM 713 O O . LYS A 1 89 ? 6.610 4.945 -13.224 1.00 77.06 89 LYS A O 1
ATOM 718 N N . LEU A 1 90 ? 8.721 4.201 -13.207 1.00 75.94 90 LEU A N 1
ATOM 719 C CA . LEU A 1 90 ? 8.388 2.792 -12.986 1.00 75.94 90 LEU A CA 1
ATOM 720 C C . LEU A 1 90 ? 7.703 2.606 -11.625 1.00 75.94 90 LEU A C 1
ATOM 722 O O . LEU A 1 90 ? 6.698 1.907 -11.537 1.00 75.94 90 LEU A O 1
ATOM 726 N N . SER A 1 91 ? 8.208 3.269 -10.577 1.00 70.88 91 SER A N 1
ATOM 727 C CA . SER A 1 91 ? 7.622 3.243 -9.233 1.00 70.88 91 SER A CA 1
ATOM 728 C C . SER A 1 91 ? 6.242 3.907 -9.199 1.00 70.88 91 SER A C 1
ATOM 730 O O . SER A 1 91 ? 5.320 3.370 -8.592 1.00 70.88 91 SER A O 1
ATOM 732 N N . GLU A 1 92 ? 6.067 5.055 -9.853 1.00 67.44 92 GLU A N 1
ATOM 733 C CA . GLU A 1 92 ? 4.775 5.739 -9.974 1.00 67.44 92 GLU A CA 1
ATOM 734 C C . GLU A 1 92 ? 3.781 4.933 -10.810 1.00 67.44 92 GLU A C 1
ATOM 736 O O . GLU A 1 92 ? 2.653 4.743 -10.371 1.00 67.44 92 GLU A O 1
ATOM 741 N N . SER A 1 93 ? 4.199 4.384 -11.951 1.00 65.81 93 SER A N 1
ATOM 742 C CA . SER A 1 93 ? 3.380 3.513 -12.804 1.00 65.81 93 SER A CA 1
ATOM 743 C C . SER A 1 93 ? 2.932 2.253 -12.056 1.00 65.81 93 SER A C 1
ATOM 745 O O . SER A 1 93 ? 1.763 1.872 -12.121 1.00 65.81 93 SER A O 1
ATOM 747 N N . TRP A 1 94 ? 3.813 1.652 -11.250 1.00 61.22 94 TRP A N 1
ATOM 748 C CA . TRP A 1 94 ? 3.458 0.553 -10.348 1.00 61.22 94 TRP A CA 1
ATOM 749 C C . TRP A 1 94 ? 2.465 0.967 -9.264 1.00 61.22 94 TRP A C 1
ATOM 751 O O . TRP A 1 94 ? 1.469 0.278 -9.047 1.00 61.22 94 TRP A O 1
ATOM 761 N N . ASN A 1 95 ? 2.690 2.112 -8.621 1.00 55.69 95 ASN A N 1
ATOM 762 C CA . ASN A 1 95 ? 1.779 2.637 -7.606 1.00 55.69 95 ASN A CA 1
ATOM 763 C C . ASN A 1 95 ? 0.401 2.994 -8.193 1.00 55.69 95 ASN A C 1
ATOM 765 O O . ASN A 1 95 ? -0.610 2.727 -7.549 1.00 55.69 95 ASN A O 1
ATOM 769 N N . LEU A 1 96 ? 0.353 3.544 -9.412 1.00 53.19 96 LEU A N 1
ATOM 770 C CA . LEU A 1 96 ? -0.863 3.940 -10.133 1.00 53.19 96 LEU A CA 1
ATOM 771 C C . LEU A 1 96 ? -1.650 2.742 -10.687 1.00 53.19 96 LEU A C 1
ATOM 773 O O . LEU A 1 96 ? -2.876 2.802 -10.783 1.00 53.19 96 LEU A O 1
ATOM 777 N N . LEU A 1 97 ? -0.988 1.629 -11.009 1.00 48.47 97 LEU A N 1
ATOM 778 C CA . LEU A 1 97 ? -1.654 0.424 -11.517 1.00 48.47 97 LEU A CA 1
ATOM 779 C C . LEU A 1 97 ? -2.086 -0.552 -10.406 1.00 48.47 97 LEU A C 1
ATOM 781 O O . LEU A 1 97 ? -3.062 -1.281 -10.593 1.00 48.47 97 LEU A O 1
ATOM 785 N N . CYS A 1 98 ? -1.519 -0.456 -9.197 1.00 44.38 98 CYS A N 1
ATOM 786 C CA . CYS A 1 98 ? -2.108 -1.040 -7.980 1.00 44.38 98 CYS A CA 1
ATOM 787 C C . CYS A 1 98 ? -3.479 -0.432 -7.609 1.00 44.38 98 CYS A C 1
ATOM 789 O O . CYS A 1 98 ? -4.227 -1.016 -6.820 1.00 44.38 98 CYS A O 1
ATOM 791 N N . VAL A 1 99 ? -3.843 0.720 -8.186 1.00 45.94 99 VAL A N 1
ATOM 792 C CA . VAL A 1 99 ? -5.126 1.400 -7.934 1.00 45.94 99 VAL A CA 1
ATOM 793 C C . VAL A 1 99 ? -6.282 0.728 -8.690 1.00 45.94 99 VAL A C 1
ATOM 795 O O . VAL A 1 99 ? -7.423 0.791 -8.237 1.00 45.94 99 VAL A O 1
ATOM 798 N N . ASN A 1 100 ? -5.995 0.000 -9.779 1.00 48.72 100 ASN A N 1
ATOM 799 C CA . ASN A 1 100 ? -7.011 -0.710 -10.568 1.00 48.72 100 ASN A CA 1
ATOM 800 C C . ASN A 1 100 ? -7.188 -2.195 -10.194 1.00 48.72 100 ASN A C 1
ATOM 802 O O . ASN A 1 100 ? -8.113 -2.841 -10.688 1.00 48.72 100 ASN A O 1
ATOM 806 N N . HIS A 1 101 ? -6.384 -2.743 -9.273 1.00 41.53 101 HIS A N 1
ATOM 807 C CA . HIS A 1 101 ? -6.613 -4.084 -8.724 1.00 41.53 101 HIS A CA 1
ATOM 808 C C . HIS A 1 101 ? -6.147 -4.214 -7.261 1.00 41.53 101 HIS A C 1
ATOM 810 O O . HIS A 1 101 ? -5.126 -4.817 -6.961 1.00 41.53 101 HIS A O 1
ATOM 816 N N . PHE A 1 102 ? -6.966 -3.681 -6.349 1.00 47.22 102 PHE A N 1
ATOM 817 C CA . PHE A 1 102 ? -7.089 -4.087 -4.940 1.00 47.22 102 PHE A CA 1
ATOM 818 C C . PHE A 1 102 ? -5.825 -3.975 -4.043 1.00 47.22 102 PHE A C 1
ATOM 820 O O . PHE A 1 102 ? -5.068 -4.921 -3.857 1.00 47.22 102 PHE A O 1
ATOM 827 N N . ILE A 1 103 ? -5.749 -2.846 -3.319 1.00 45.06 103 ILE A N 1
ATOM 828 C CA . ILE A 1 103 ? -4.940 -2.582 -2.108 1.00 45.06 103 ILE A CA 1
ATOM 829 C C . ILE A 1 103 ? -3.418 -2.471 -2.339 1.00 45.06 103 ILE A C 1
ATOM 831 O O . ILE A 1 103 ? -2.652 -3.353 -1.963 1.00 45.06 103 ILE A O 1
ATOM 835 N N . PHE A 1 104 ? -2.958 -1.296 -2.771 1.00 36.59 104 PHE A N 1
ATOM 836 C CA . PHE A 1 104 ? -1.687 -0.760 -2.278 1.00 36.59 104 PHE A CA 1
ATOM 837 C C . PHE A 1 104 ? -1.938 0.649 -1.748 1.00 36.59 104 PHE A C 1
ATOM 839 O O . PHE A 1 104 ? -2.219 1.585 -2.489 1.00 36.59 104 PHE A O 1
ATOM 846 N N . VAL A 1 105 ? -1.939 0.755 -0.423 1.00 38.88 105 VAL A N 1
ATOM 847 C CA . VAL A 1 105 ? -1.901 2.029 0.287 1.00 38.88 105 VAL A CA 1
ATOM 848 C C . VAL A 1 105 ? -0.571 2.678 -0.083 1.00 38.88 105 VAL A C 1
ATOM 850 O O . VAL A 1 105 ? 0.479 2.121 0.235 1.00 38.88 105 VAL A O 1
ATOM 853 N N . SER A 1 106 ? -0.610 3.818 -0.775 1.00 39.25 106 SER A N 1
ATOM 854 C CA . SER A 1 106 ? 0.580 4.637 -1.000 1.00 39.25 106 SER A CA 1
ATOM 855 C C . SER A 1 106 ? 1.289 4.897 0.339 1.00 39.25 106 SER A C 1
ATOM 857 O O . SER A 1 106 ? 0.612 5.201 1.325 1.00 39.25 106 SER A O 1
ATOM 859 N N . PRO A 1 107 ? 2.633 4.849 0.402 1.00 43.44 107 PRO A N 1
ATOM 860 C CA . PRO A 1 107 ? 3.396 5.107 1.630 1.00 43.44 107 PRO A CA 1
ATOM 861 C C . PRO A 1 107 ? 3.197 6.514 2.226 1.00 43.44 107 PRO A C 1
ATOM 863 O O . PRO A 1 107 ? 3.702 6.799 3.307 1.00 43.44 107 PRO A O 1
ATOM 866 N N . SER A 1 108 ? 2.477 7.392 1.528 1.00 45.84 108 SER A N 1
ATOM 867 C CA . SER A 1 108 ? 2.301 8.805 1.860 1.00 45.84 108 SER A CA 1
ATOM 868 C C . SER A 1 108 ? 1.178 9.108 2.863 1.00 45.84 108 SER A C 1
ATOM 870 O O . SER A 1 108 ? 1.055 10.259 3.262 1.00 45.84 108 SER A O 1
ATOM 872 N N . GLU A 1 109 ? 0.380 8.127 3.306 1.00 48.38 109 GLU A N 1
ATOM 873 C CA . GLU A 1 109 ? -0.649 8.333 4.349 1.00 48.38 109 GLU A CA 1
ATOM 874 C C . GLU A 1 109 ? -0.764 7.140 5.321 1.00 48.38 109 GLU A C 1
ATOM 876 O O . GLU A 1 109 ? -1.850 6.609 5.577 1.00 48.38 109 GLU A O 1
ATOM 881 N N . VAL A 1 110 ? 0.351 6.698 5.916 1.00 53.69 110 VAL A N 1
ATOM 882 C CA . VAL A 1 110 ? 0.265 5.860 7.126 1.00 53.69 110 VAL A CA 1
ATOM 883 C C . VAL A 1 110 ? -0.220 6.755 8.269 1.00 53.69 110 VAL A C 1
ATOM 885 O O . VAL A 1 110 ? 0.565 7.436 8.921 1.00 53.69 110 VAL A O 1
ATOM 888 N N . HIS A 1 111 ? -1.536 6.802 8.475 1.00 61.47 111 HIS A N 1
ATOM 889 C CA . HIS A 1 111 ? -2.150 7.561 9.561 1.00 61.47 111 HIS A CA 1
ATOM 890 C C . HIS A 1 111 ? -1.579 7.083 10.911 1.00 61.47 111 HIS A C 1
ATOM 892 O O . HIS A 1 111 ? -1.366 5.884 11.098 1.00 61.47 111 HIS A O 1
ATOM 898 N N . PHE A 1 112 ? -1.357 7.992 11.868 1.00 65.31 112 PHE A N 1
ATOM 899 C CA . PHE A 1 112 ? -0.778 7.715 13.201 1.00 65.31 112 PHE A CA 1
ATOM 900 C C . PHE A 1 112 ? -1.357 6.455 13.871 1.00 65.31 112 PHE A C 1
ATOM 902 O O . PHE A 1 112 ? -0.660 5.616 14.438 1.00 65.31 112 PHE A O 1
ATOM 909 N N . VAL A 1 113 ? -2.668 6.294 13.718 1.00 65.88 113 VAL A N 1
ATOM 910 C CA . VAL A 1 113 ? -3.458 5.164 14.215 1.00 65.88 113 VAL A CA 1
ATOM 911 C C . VAL A 1 113 ? -3.048 3.811 13.607 1.00 65.88 113 VAL A C 1
ATOM 913 O O . VAL A 1 113 ? -3.062 2.803 14.311 1.00 65.88 113 VAL A O 1
ATOM 916 N N . ASP A 1 114 ? -2.677 3.764 12.324 1.00 66.19 114 ASP A N 1
ATOM 917 C CA . ASP A 1 114 ? -2.211 2.535 11.663 1.00 66.19 114 ASP A CA 1
ATOM 918 C C . ASP A 1 114 ? -0.791 2.170 12.105 1.00 66.19 114 ASP A C 1
ATOM 920 O O . ASP A 1 114 ? -0.471 0.990 12.260 1.00 66.19 114 ASP A O 1
ATOM 924 N N . LYS A 1 115 ? 0.047 3.179 12.366 1.00 68.62 115 LYS A N 1
ATOM 925 C CA . LYS A 1 115 ? 1.417 2.992 12.855 1.00 68.62 115 LYS A CA 1
ATOM 926 C C . LYS A 1 115 ? 1.453 2.494 14.303 1.00 68.62 115 LYS A C 1
ATOM 928 O O . LYS A 1 115 ? 2.226 1.594 14.618 1.00 68.62 115 LYS A O 1
ATOM 933 N N . HIS A 1 116 ? 0.558 3.000 15.152 1.00 69.06 116 HIS A N 1
ATOM 934 C CA . HIS A 1 116 ? 0.446 2.616 16.565 1.00 69.06 116 HIS A CA 1
ATOM 9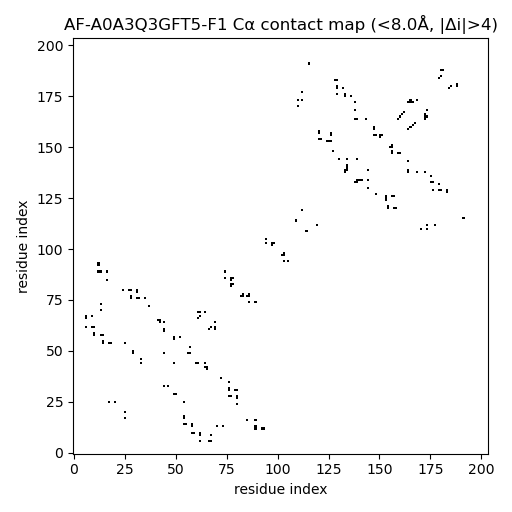35 C C . HIS A 1 116 ? -0.642 1.578 16.844 1.00 69.06 116 HIS A C 1
ATOM 937 O O . HIS A 1 116 ? -1.073 1.384 17.981 1.00 69.06 116 HIS A O 1
ATOM 943 N N . GLN A 1 117 ? -1.086 0.855 15.817 1.00 66.88 117 GLN A N 1
ATOM 944 C CA . GLN A 1 117 ? -2.181 -0.100 15.942 1.00 66.88 117 GLN A CA 1
ATOM 945 C C . GLN A 1 117 ? -1.894 -1.212 16.969 1.00 66.88 117 GLN A C 1
ATOM 947 O O . GLN A 1 117 ? -2.820 -1.711 17.608 1.00 66.88 117 GLN A O 1
ATOM 952 N N . CYS A 1 118 ? -0.629 -1.616 17.127 1.00 62.94 118 CYS A N 1
ATOM 953 C CA . CYS A 1 118 ? -0.206 -2.594 18.134 1.00 62.94 118 CYS A CA 1
ATOM 954 C C . CYS A 1 118 ? -0.261 -2.021 19.555 1.00 62.94 118 CYS A C 1
ATOM 956 O O . CYS A 1 118 ? -0.810 -2.676 20.439 1.00 62.94 118 CYS A O 1
ATOM 958 N N . ASP A 1 119 ? 0.229 -0.794 19.753 1.00 66.88 119 ASP A N 1
ATOM 959 C CA . ASP A 1 119 ? 0.213 -0.113 21.052 1.00 66.88 119 ASP A CA 1
ATOM 960 C C . ASP A 1 119 ? -1.227 0.163 21.514 1.00 66.88 119 ASP A C 1
ATOM 962 O O . ASP A 1 119 ? -1.578 -0.073 22.672 1.00 66.88 119 ASP A O 1
ATOM 966 N N . LEU A 1 120 ? -2.091 0.567 20.576 1.00 71.81 120 LEU A N 1
ATOM 967 C CA . LEU A 1 120 ? -3.516 0.790 20.810 1.00 71.81 120 LEU A CA 1
ATOM 968 C C . LEU A 1 120 ? -4.251 -0.518 21.138 1.00 71.81 120 LEU A C 1
ATOM 970 O O . LEU A 1 120 ? -5.040 -0.563 22.073 1.00 71.81 120 LEU A O 1
ATOM 974 N N . LYS A 1 121 ? -3.987 -1.617 20.420 1.00 67.75 121 LYS A N 1
ATOM 975 C CA . LYS A 1 121 ? -4.603 -2.931 20.712 1.00 67.75 121 LYS A CA 1
ATOM 976 C C . LYS A 1 121 ? -4.180 -3.513 22.063 1.00 67.75 121 LYS A C 1
ATOM 978 O O . LYS A 1 121 ? -4.921 -4.322 22.620 1.00 67.75 121 LYS A O 1
ATOM 983 N N . ALA A 1 122 ? -2.984 -3.176 22.537 1.00 62.62 122 ALA A N 1
ATOM 984 C CA . ALA A 1 122 ? -2.443 -3.691 23.789 1.00 62.62 122 ALA A CA 1
ATOM 985 C C . ALA A 1 122 ? -2.937 -2.908 25.014 1.00 62.62 122 ALA A C 1
ATOM 987 O O . ALA A 1 122 ? -3.155 -3.518 26.055 1.00 62.62 122 ALA A O 1
ATOM 988 N N . ASN A 1 123 ? -3.140 -1.592 24.883 1.00 62.50 123 ASN A N 1
ATOM 989 C CA . ASN A 1 123 ? -3.418 -0.714 26.025 1.00 62.50 123 ASN A CA 1
ATOM 990 C C . ASN A 1 123 ? -4.847 -0.157 26.073 1.00 62.50 123 ASN A C 1
ATOM 992 O O . ASN A 1 123 ? -5.308 0.220 27.149 1.00 62.50 123 ASN A O 1
ATOM 996 N N . VAL A 1 124 ? -5.579 -0.127 24.951 1.00 64.19 124 VAL A N 1
ATOM 997 C CA . VAL A 1 124 ? -6.978 0.330 24.941 1.00 64.19 124 VAL A CA 1
ATOM 998 C C . VAL A 1 124 ? -7.867 -0.779 25.503 1.00 64.19 124 VAL A C 1
ATOM 1000 O O . VAL A 1 124 ? -8.317 -1.678 24.789 1.00 64.19 124 VAL A O 1
ATOM 1003 N N . ASN A 1 125 ? -8.124 -0.708 26.808 1.00 63.31 125 ASN A N 1
ATOM 1004 C CA . ASN A 1 125 ? -8.989 -1.656 27.510 1.00 63.31 125 ASN A CA 1
ATOM 1005 C C . ASN A 1 125 ? -10.485 -1.302 27.392 1.00 63.31 125 ASN A C 1
ATOM 1007 O O . ASN A 1 125 ? -11.328 -2.191 27.510 1.00 63.31 125 ASN A O 1
ATOM 1011 N N . ASN A 1 126 ? -10.831 -0.045 27.079 1.00 65.81 126 ASN A N 1
ATOM 1012 C CA . ASN A 1 126 ? -12.215 0.437 26.995 1.00 65.81 126 ASN A CA 1
ATOM 1013 C C . ASN A 1 126 ? -12.602 0.887 25.579 1.00 65.81 126 ASN A C 1
ATOM 1015 O O . ASN A 1 126 ? -12.571 2.062 25.232 1.00 65.81 126 ASN A O 1
ATOM 1019 N N . ILE A 1 127 ? -13.036 -0.065 24.751 1.00 70.75 127 ILE A N 1
ATOM 1020 C CA . ILE A 1 127 ? -13.467 0.207 23.365 1.00 70.75 127 ILE A CA 1
ATOM 1021 C C . ILE A 1 127 ? -14.946 0.620 23.306 1.00 70.75 127 ILE A C 1
ATOM 1023 O O . ILE A 1 127 ? -15.382 1.180 22.309 1.00 70.75 127 ILE A O 1
ATOM 1027 N N . GLY A 1 128 ? -15.724 0.372 24.366 1.00 72.62 128 GLY A N 1
ATOM 1028 C CA . GLY A 1 128 ? -17.149 0.725 24.441 1.00 72.62 128 GLY A CA 1
ATOM 1029 C C . GLY A 1 128 ? -17.419 2.211 24.165 1.00 72.62 128 GLY A C 1
ATOM 1030 O O . GLY A 1 128 ? -18.079 2.507 23.172 1.00 72.62 128 GLY A O 1
ATOM 1031 N N . PRO A 1 129 ? -16.820 3.143 24.934 1.00 78.00 129 PRO A N 1
ATOM 1032 C CA . PRO A 1 129 ? -16.993 4.583 24.714 1.00 78.00 129 PRO A CA 1
ATOM 1033 C C . PRO A 1 129 ? -16.537 5.037 23.322 1.00 78.00 129 PRO A C 1
ATOM 1035 O O . PRO A 1 129 ? -17.128 5.928 22.713 1.00 78.00 129 PRO A O 1
ATOM 1038 N N . ILE A 1 130 ? -15.493 4.392 22.792 1.00 80.25 130 ILE A N 1
ATOM 1039 C CA . ILE A 1 130 ? -14.958 4.677 21.461 1.00 80.25 130 ILE A CA 1
ATOM 1040 C C . ILE A 1 130 ? -15.956 4.243 20.377 1.00 80.25 130 ILE A C 1
ATOM 1042 O O . ILE A 1 130 ? -16.232 5.005 19.455 1.00 80.25 130 ILE A O 1
ATOM 1046 N N . LEU A 1 131 ? -16.534 3.046 20.501 1.00 78.62 131 LEU A N 1
ATOM 1047 C CA . LEU A 1 131 ? -17.573 2.523 19.608 1.00 78.62 131 LEU A CA 1
ATOM 1048 C C . LEU A 1 131 ? -18.834 3.389 19.628 1.00 78.62 131 LEU A C 1
ATOM 1050 O O . LEU A 1 131 ? -19.360 3.697 18.559 1.00 78.62 131 LEU A O 1
ATOM 1054 N N . ASP A 1 132 ? -19.277 3.814 20.811 1.00 81.38 132 ASP A N 1
ATOM 1055 C CA . ASP A 1 132 ? -20.462 4.662 20.973 1.00 81.38 132 ASP A CA 1
ATOM 1056 C C . ASP A 1 132 ? -20.269 6.009 20.269 1.00 81.38 132 ASP A C 1
ATOM 1058 O O . ASP A 1 132 ? -21.110 6.425 19.473 1.00 81.38 132 ASP A O 1
ATOM 1062 N N . LYS A 1 133 ? -19.108 6.650 20.462 1.00 79.56 133 LYS A N 1
ATOM 1063 C CA . LYS A 1 133 ? -18.769 7.914 19.787 1.00 79.56 133 LYS A CA 1
ATOM 1064 C C . LYS A 1 133 ? -18.589 7.762 18.279 1.00 79.56 133 LYS A C 1
ATOM 1066 O O . LYS A 1 133 ? -18.867 8.696 17.526 1.00 79.56 133 LYS A O 1
ATOM 1071 N N . LEU A 1 134 ? -18.125 6.605 17.812 1.00 81.62 134 LEU A N 1
ATOM 1072 C CA . LEU A 1 134 ? -18.011 6.320 16.381 1.00 81.62 134 LEU A CA 1
ATOM 1073 C C . LEU A 1 134 ? -19.378 6.071 15.725 1.00 81.62 134 LEU A C 1
ATOM 1075 O O . LEU A 1 134 ? -19.567 6.454 14.567 1.00 81.62 134 LEU A O 1
ATOM 1079 N N . LEU A 1 135 ? -20.322 5.466 16.453 1.00 83.12 135 LEU A N 1
ATOM 1080 C CA . LEU A 1 135 ? -21.720 5.339 16.036 1.00 83.12 135 LEU A CA 1
ATOM 1081 C C . LEU A 1 135 ? -22.407 6.712 16.019 1.00 83.12 135 LEU A C 1
ATOM 1083 O O . LEU A 1 135 ? -23.028 7.069 15.022 1.00 83.12 135 LEU A O 1
ATOM 1087 N N . GLU A 1 136 ? -22.222 7.512 17.072 1.00 81.56 136 GLU A N 1
ATOM 1088 C CA . GLU A 1 136 ? -22.763 8.873 17.189 1.00 81.56 136 GLU A CA 1
ATOM 1089 C C . GLU A 1 136 ? -22.283 9.779 16.045 1.00 81.56 136 GLU A C 1
ATOM 1091 O O . GLU A 1 136 ? -23.058 10.539 15.466 1.00 81.56 136 GLU A O 1
ATOM 1096 N N . LYS A 1 137 ? -21.006 9.662 15.661 1.00 76.19 137 LYS A N 1
ATOM 1097 C CA . LYS A 1 137 ? -20.425 10.415 14.540 1.00 76.19 137 LYS A CA 1
ATOM 1098 C C . LYS A 1 137 ? -20.747 9.835 13.158 1.00 76.19 137 LYS A C 1
ATOM 1100 O O . LYS A 1 137 ? -20.273 10.377 12.162 1.00 76.19 137 LYS A O 1
ATOM 1105 N N . GLY A 1 138 ? -21.530 8.755 13.081 1.00 72.75 138 GLY A N 1
ATOM 1106 C CA . GLY A 1 138 ? -21.959 8.138 11.823 1.00 72.75 138 GLY A CA 1
ATOM 1107 C C . GLY A 1 138 ? -20.835 7.459 11.035 1.00 72.75 138 GLY A C 1
ATOM 1108 O O . GLY A 1 138 ? -20.989 7.195 9.845 1.00 72.75 138 GLY A O 1
ATOM 1109 N N . VAL A 1 139 ? -19.698 7.177 11.681 1.00 76.94 139 VAL A N 1
ATOM 1110 C CA . VAL A 1 139 ? -18.555 6.484 11.062 1.00 76.94 139 VAL A CA 1
ATOM 1111 C C . VAL A 1 139 ? -18.861 4.995 10.888 1.00 76.94 139 VAL A C 1
ATOM 1113 O O . VAL A 1 139 ? -18.357 4.347 9.970 1.00 76.94 139 VAL A O 1
ATOM 1116 N N . ILE A 1 140 ? -19.701 4.448 11.768 1.00 79.38 140 ILE A N 1
ATOM 1117 C CA . ILE A 1 140 ? -20.053 3.031 11.813 1.00 79.38 140 ILE A CA 1
ATOM 1118 C C . ILE A 1 140 ? -21.570 2.902 11.737 1.00 79.38 140 ILE A C 1
ATOM 1120 O O . ILE A 1 140 ? -22.301 3.660 12.368 1.00 79.38 140 ILE A O 1
ATOM 1124 N N . ARG A 1 141 ? -22.046 1.922 10.966 1.00 79.31 141 ARG A N 1
ATOM 1125 C CA . ARG A 1 141 ? -23.462 1.542 10.941 1.00 79.31 141 ARG A CA 1
ATOM 1126 C C . ARG A 1 141 ? -23.804 0.686 12.154 1.00 79.31 141 ARG A C 1
ATOM 1128 O O . ARG A 1 141 ? -22.969 -0.087 12.617 1.00 79.31 141 ARG A O 1
ATOM 1135 N N . GLN A 1 142 ? -25.051 0.769 12.600 1.00 76.31 142 GLN A N 1
ATOM 1136 C CA . GLN A 1 142 ? -25.549 0.052 13.775 1.00 76.31 142 GLN A CA 1
ATOM 1137 C C . GLN A 1 142 ? -25.306 -1.468 13.685 1.00 76.31 142 GLN A C 1
ATOM 1139 O O . GLN A 1 142 ? -24.800 -2.064 14.626 1.00 76.31 142 GLN A O 1
ATOM 1144 N N . GLU A 1 143 ? -25.475 -2.059 12.497 1.00 80.38 143 GLU A N 1
ATOM 1145 C CA . GLU A 1 143 ? -25.165 -3.477 12.238 1.00 80.38 143 GLU A CA 1
ATOM 1146 C C . GLU A 1 143 ? -23.709 -3.860 12.554 1.00 80.38 143 GLU A C 1
ATOM 1148 O O . GLU A 1 143 ? -23.429 -4.928 13.096 1.00 80.38 143 GLU A O 1
ATOM 1153 N N . VAL A 1 144 ? -22.757 -2.992 12.206 1.00 78.25 144 VAL A N 1
ATOM 1154 C CA . VAL A 1 144 ? -21.324 -3.238 12.422 1.00 78.25 144 VAL A CA 1
ATOM 1155 C C . VAL A 1 144 ? -20.954 -2.970 13.879 1.00 78.25 144 VAL A C 1
ATOM 1157 O O . VAL A 1 144 ? -20.092 -3.653 14.429 1.00 78.25 144 VAL A O 1
ATOM 1160 N N . TYR A 1 145 ? -21.620 -2.006 14.516 1.00 82.50 145 TYR A N 1
ATOM 1161 C CA . TYR A 1 145 ? -21.491 -1.756 15.947 1.00 82.50 145 TYR A CA 1
ATOM 1162 C C . TYR A 1 145 ? -21.897 -2.993 16.760 1.00 82.50 145 TYR A C 1
ATOM 1164 O O . TYR A 1 145 ? -21.099 -3.454 17.576 1.00 82.50 145 TYR A O 1
ATOM 1172 N N . ASP A 1 146 ? -23.058 -3.589 16.474 1.00 81.06 146 ASP A N 1
ATOM 1173 C CA . ASP A 1 146 ? -23.555 -4.770 17.192 1.00 81.06 146 ASP A CA 1
ATOM 1174 C C . ASP A 1 146 ? -22.611 -5.972 17.015 1.00 81.06 146 ASP A C 1
ATOM 1176 O O . ASP A 1 146 ? -22.197 -6.594 17.992 1.00 81.06 146 ASP A O 1
ATOM 1180 N N . GLN A 1 147 ? -22.113 -6.211 15.794 1.00 79.44 147 GLN A N 1
ATOM 1181 C CA . GLN A 1 147 ? -21.128 -7.271 15.523 1.00 79.44 147 GLN A CA 1
ATOM 1182 C C . GLN A 1 147 ? -19.811 -7.114 16.300 1.00 79.44 147 GLN A C 1
ATOM 1184 O O . GLN A 1 147 ? -19.145 -8.107 16.626 1.00 79.44 147 GLN A O 1
ATOM 1189 N N . ILE A 1 148 ? -19.383 -5.874 16.551 1.00 81.69 148 ILE A N 1
ATOM 1190 C CA . ILE A 1 148 ? -18.174 -5.593 17.330 1.00 81.69 148 ILE A CA 1
ATOM 1191 C C . ILE A 1 148 ? -18.496 -5.677 18.826 1.00 81.69 148 ILE A C 1
ATOM 1193 O O . ILE A 1 148 ? -17.714 -6.255 19.580 1.00 81.69 148 ILE A O 1
ATOM 1197 N N . ARG A 1 149 ? -19.656 -5.181 19.264 1.00 79.75 149 ARG A N 1
ATOM 1198 C CA . ARG A 1 149 ? -20.100 -5.230 20.661 1.00 79.75 149 ARG A CA 1
ATOM 1199 C C . ARG A 1 149 ? -20.247 -6.663 21.170 1.00 79.75 149 ARG A C 1
ATOM 1201 O O . ARG A 1 149 ? -19.727 -6.952 22.251 1.00 79.75 149 ARG A O 1
ATOM 1208 N N . ASP A 1 150 ? -20.834 -7.535 20.352 1.00 80.12 150 ASP A N 1
ATOM 1209 C CA . ASP A 1 150 ? -21.091 -8.954 20.640 1.00 80.12 150 ASP A CA 1
ATOM 1210 C C . ASP A 1 150 ? -19.830 -9.827 20.617 1.00 80.12 150 ASP A C 1
ATOM 1212 O O . ASP A 1 150 ? -19.855 -11.003 20.981 1.00 80.12 150 ASP A O 1
ATOM 1216 N N . THR A 1 151 ? -18.691 -9.277 20.193 1.00 75.12 151 THR A N 1
ATOM 1217 C CA . THR A 1 151 ? -17.441 -10.036 20.194 1.00 75.12 151 THR A CA 1
ATOM 1218 C C . THR A 1 151 ? -16.953 -10.233 21.644 1.00 75.12 151 THR A C 1
ATOM 1220 O O . THR A 1 151 ? -16.932 -9.279 22.417 1.00 75.12 151 THR A O 1
ATOM 1223 N N 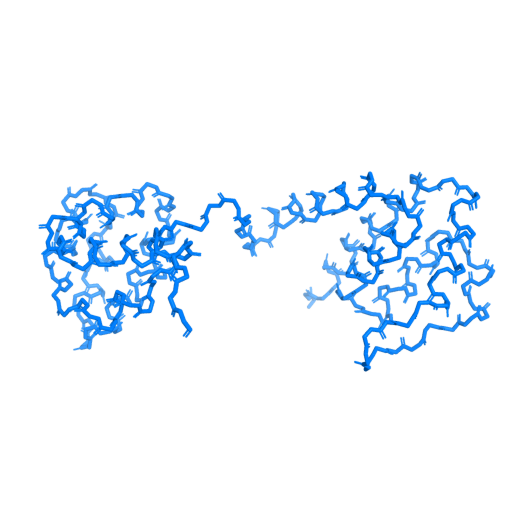. PRO A 1 152 ? -16.531 -11.437 22.063 1.00 68.50 152 PRO A N 1
ATOM 1224 C CA . PRO A 1 152 ? -16.294 -11.725 23.482 1.00 68.50 152 PRO A CA 1
ATOM 1225 C C . PRO A 1 152 ? -15.011 -11.105 24.055 1.00 68.50 152 PRO A C 1
ATOM 1227 O O . PRO A 1 152 ? -14.961 -10.812 25.246 1.00 68.50 152 PRO A O 1
ATOM 1230 N N . THR A 1 153 ? -13.972 -10.873 23.244 1.00 75.88 153 THR A N 1
ATOM 1231 C CA . THR A 1 153 ? -12.676 -10.373 23.737 1.00 75.88 153 THR A CA 1
ATOM 1232 C C . THR A 1 153 ? -12.392 -8.950 23.264 1.00 75.88 153 THR A C 1
ATOM 1234 O O . THR A 1 153 ? -12.565 -8.617 22.092 1.00 75.88 153 THR A O 1
ATOM 1237 N N . THR A 1 154 ? -11.901 -8.104 24.172 1.00 70.81 154 THR A N 1
ATOM 1238 C CA . THR A 1 154 ? -11.572 -6.692 23.915 1.00 70.81 154 THR A CA 1
ATOM 1239 C C . THR A 1 154 ? -10.601 -6.531 22.738 1.00 70.81 154 THR A C 1
ATOM 1241 O O . THR A 1 154 ? -10.834 -5.725 21.843 1.00 70.81 154 THR A O 1
ATOM 1244 N N . GLN A 1 155 ? -9.567 -7.367 22.624 1.00 68.81 155 GLN A N 1
ATOM 1245 C CA . GLN A 1 155 ? -8.638 -7.274 21.489 1.00 68.81 155 GLN A CA 1
ATOM 1246 C C . GLN A 1 155 ? -9.266 -7.606 20.127 1.00 68.81 155 GLN A C 1
ATOM 1248 O O . GLN A 1 155 ? -8.932 -6.975 19.118 1.00 68.81 155 GLN A O 1
ATOM 1253 N N . GLU A 1 156 ? -10.172 -8.582 20.071 1.00 72.88 156 GLU A N 1
ATOM 1254 C CA . GLU A 1 156 ? -10.851 -8.969 18.831 1.00 72.88 156 GLU A CA 1
ATOM 1255 C C . GLU A 1 156 ? -11.807 -7.854 18.371 1.00 72.88 156 GLU A C 1
ATOM 1257 O O . GLU A 1 156 ? -11.883 -7.570 17.172 1.00 72.88 156 GLU A O 1
ATOM 1262 N N . LYS A 1 157 ? -12.431 -7.130 19.320 1.00 76.94 157 LYS A N 1
ATOM 1263 C CA . LYS A 1 157 ? -13.222 -5.916 19.036 1.00 76.94 157 LYS A CA 1
ATOM 1264 C C . LYS A 1 157 ? -12.390 -4.870 18.301 1.00 76.94 157 LYS A C 1
ATOM 1266 O O . LYS A 1 157 ? -12.788 -4.412 17.231 1.00 76.94 157 LYS A O 1
ATOM 1271 N N . MET A 1 158 ? -11.200 -4.557 18.820 1.00 74.06 158 MET A N 1
ATOM 1272 C CA . MET A 1 158 ? -10.274 -3.618 18.178 1.00 74.06 158 MET A CA 1
ATOM 1273 C C . MET A 1 158 ? -9.868 -4.099 16.781 1.00 74.06 158 MET A C 1
ATOM 1275 O O . MET A 1 158 ? -9.906 -3.333 15.820 1.00 74.06 158 MET A O 1
ATOM 1279 N N . ARG A 1 159 ? -9.523 -5.384 16.618 1.00 75.25 159 ARG A N 1
ATOM 1280 C CA . ARG A 1 159 ? -9.153 -5.940 15.302 1.00 75.25 159 ARG A CA 1
ATOM 1281 C C . ARG A 1 159 ? -10.279 -5.814 14.276 1.00 75.25 159 ARG A C 1
ATOM 1283 O O . ARG A 1 159 ? -9.998 -5.427 13.139 1.00 75.25 159 ARG A O 1
ATOM 1290 N N . LYS A 1 160 ? -11.522 -6.117 14.661 1.00 76.12 160 LYS A N 1
ATOM 1291 C CA . LYS A 1 160 ? -12.689 -5.970 13.782 1.00 76.12 160 LYS A CA 1
ATOM 1292 C C . LYS A 1 160 ? -12.958 -4.510 13.438 1.00 76.12 160 LYS A C 1
ATOM 1294 O O . LYS A 1 160 ? -13.177 -4.218 12.267 1.00 76.12 160 LYS A O 1
ATOM 1299 N N . LEU A 1 161 ? -12.849 -3.604 14.409 1.00 78.88 161 LEU A N 1
ATOM 1300 C CA . LEU A 1 161 ? -12.997 -2.164 14.194 1.00 78.88 161 LEU A CA 1
ATOM 1301 C C . LEU A 1 161 ? -11.991 -1.641 13.156 1.00 78.88 161 LEU A C 1
ATOM 1303 O O . LEU A 1 161 ? -12.361 -0.946 12.210 1.00 78.88 161 LEU A O 1
ATOM 1307 N N . PHE A 1 162 ? -10.725 -2.043 13.285 1.00 70.69 162 PHE A N 1
ATOM 1308 C CA . PHE A 1 162 ? -9.676 -1.649 12.350 1.00 70.69 162 PHE A CA 1
ATOM 1309 C C . PHE A 1 162 ? -9.860 -2.221 10.944 1.00 70.69 162 PHE A C 1
ATOM 1311 O O . PHE A 1 162 ? -9.617 -1.530 9.959 1.00 70.69 162 PHE A O 1
ATOM 1318 N N . ARG A 1 163 ? -10.256 -3.493 10.834 1.00 71.25 163 ARG A N 1
ATOM 1319 C CA . ARG A 1 163 ? -10.384 -4.172 9.535 1.00 71.25 163 ARG A CA 1
ATOM 1320 C C . ARG A 1 163 ? -11.685 -3.849 8.809 1.00 71.25 163 ARG A C 1
ATOM 1322 O O . ARG A 1 163 ? -11.694 -3.891 7.583 1.00 71.25 163 ARG A O 1
ATOM 1329 N N . GLY A 1 164 ? -12.754 -3.568 9.547 1.00 72.62 164 GLY A N 1
ATOM 1330 C CA . GLY A 1 164 ? -14.076 -3.280 9.006 1.00 72.62 164 GLY A CA 1
ATOM 1331 C C . GLY A 1 164 ? -14.289 -1.776 8.847 1.00 72.62 164 GLY A C 1
ATOM 1332 O O . GLY A 1 164 ? -13.953 -1.231 7.795 1.00 72.62 164 GLY A O 1
ATOM 1333 N N . PRO A 1 165 ? -14.839 -1.088 9.858 1.00 70.06 165 PRO A N 1
ATOM 1334 C CA . PRO A 1 165 ? -15.278 0.297 9.721 1.00 70.06 165 PRO A CA 1
ATOM 1335 C C . PRO A 1 165 ? -14.150 1.309 9.495 1.00 70.06 165 PRO A C 1
ATOM 1337 O O . PRO A 1 165 ? -14.309 2.182 8.651 1.00 70.06 165 PRO A O 1
ATOM 1340 N N . LEU A 1 166 ? -12.996 1.185 10.160 1.00 72.50 166 LEU A N 1
ATOM 1341 C CA . LEU A 1 166 ? -11.888 2.138 9.970 1.00 72.50 166 LEU A CA 1
ATOM 1342 C C . LEU A 1 166 ? -11.226 2.007 8.596 1.00 72.50 166 LEU A C 1
ATOM 1344 O O . LEU A 1 166 ? -10.797 3.000 8.014 1.00 72.50 166 LEU A O 1
ATOM 1348 N N . LYS A 1 167 ? -11.180 0.789 8.047 1.00 69.69 167 LYS A N 1
ATOM 1349 C CA . LYS A 1 167 ? -10.704 0.556 6.681 1.00 69.69 167 LYS A CA 1
ATOM 1350 C C . LYS A 1 167 ? -11.735 0.994 5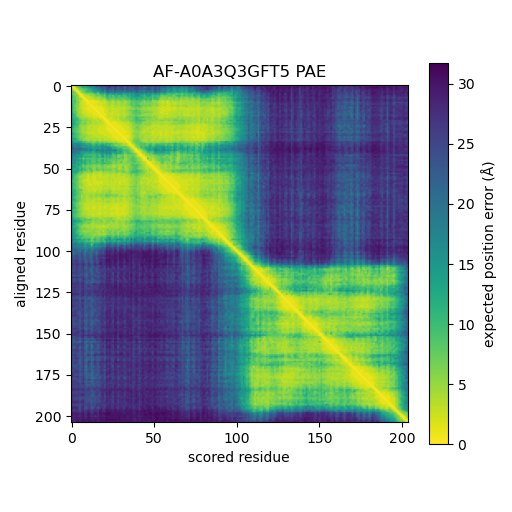.639 1.00 69.69 167 LYS A C 1
ATOM 1352 O O . LYS A 1 167 ? -11.362 1.578 4.629 1.00 69.69 167 LYS A O 1
ATOM 1357 N N . SER A 1 168 ? -13.017 0.732 5.893 1.00 69.81 168 SER A N 1
ATOM 1358 C CA . SER A 1 168 ? -14.110 1.061 4.965 1.00 69.81 168 SER A CA 1
ATOM 1359 C C . SER A 1 168 ? -14.424 2.559 4.928 1.00 69.81 168 SER A C 1
ATOM 1361 O O . SER A 1 168 ? -14.790 3.078 3.881 1.00 69.81 168 SER A O 1
ATOM 1363 N N . GLY A 1 169 ? -14.267 3.259 6.055 1.00 63.56 169 GLY A N 1
ATOM 1364 C CA . GLY A 1 169 ? -14.507 4.698 6.174 1.00 63.56 169 GLY A CA 1
ATOM 1365 C C . GLY A 1 169 ? -13.333 5.586 5.741 1.00 63.56 169 GLY A C 1
ATOM 1366 O O . GLY A 1 169 ? -13.456 6.811 5.771 1.00 63.56 169 GLY A O 1
ATOM 1367 N N . GLY A 1 170 ? -12.207 4.994 5.323 1.00 72.00 170 GLY A N 1
ATOM 1368 C CA . GLY A 1 170 ? -11.036 5.721 4.828 1.00 72.00 170 GLY A CA 1
ATOM 1369 C C . GLY A 1 170 ? -10.418 6.671 5.863 1.00 72.00 170 GLY A C 1
ATOM 1370 O O . GLY A 1 170 ? -10.535 6.459 7.069 1.00 72.00 170 GLY A O 1
ATOM 1371 N N . GLN A 1 171 ? -9.756 7.732 5.395 1.00 65.19 171 GLN A N 1
ATOM 1372 C CA . GLN A 1 171 ? -9.022 8.675 6.253 1.00 65.19 171 GLN A CA 1
ATOM 1373 C C . GLN A 1 171 ? -9.924 9.395 7.266 1.00 65.19 171 GLN A C 1
ATOM 1375 O O . GLN A 1 171 ? -9.605 9.438 8.449 1.00 65.19 171 GLN A O 1
ATOM 1380 N N . LYS A 1 172 ? -11.117 9.835 6.843 1.00 71.75 172 LYS A N 1
ATOM 1381 C CA . LYS A 1 172 ? -12.087 10.527 7.713 1.00 71.75 172 LYS A CA 1
ATOM 1382 C C . LYS A 1 172 ? -12.460 9.709 8.951 1.00 71.75 172 LYS A C 1
ATOM 1384 O O . LYS A 1 172 ? -12.619 10.260 10.035 1.00 71.75 172 LYS A O 1
ATOM 1389 N N . ALA A 1 173 ? -12.600 8.391 8.800 1.00 76.50 173 ALA A N 1
ATOM 1390 C CA . ALA A 1 173 ? -12.885 7.507 9.925 1.00 76.50 173 ALA A CA 1
ATOM 1391 C C . ALA A 1 173 ? -11.710 7.432 10.909 1.00 76.50 173 ALA A C 1
ATOM 1393 O O . ALA A 1 173 ? -11.923 7.407 12.122 1.00 76.50 173 ALA A O 1
ATOM 1394 N N . LYS A 1 174 ? -10.476 7.430 10.393 1.00 76.94 174 LYS A N 1
ATOM 1395 C CA . LYS A 1 174 ? -9.254 7.412 11.202 1.00 76.94 174 LYS A CA 1
ATOM 1396 C C . LYS A 1 174 ? -9.031 8.735 11.938 1.00 76.94 174 LYS A C 1
ATOM 1398 O O . LYS A 1 174 ? -8.678 8.693 13.114 1.00 76.94 174 LYS A O 1
ATOM 1403 N N . ASP A 1 175 ? -9.323 9.868 11.300 1.00 77.25 175 ASP A N 1
ATOM 1404 C CA . ASP A 1 175 ? -9.241 11.195 11.923 1.00 77.25 175 ASP A CA 1
ATOM 1405 C C . ASP A 1 175 ? -10.208 11.302 13.107 1.00 77.25 175 ASP A C 1
ATOM 1407 O O . ASP A 1 175 ? -9.840 11.712 14.207 1.00 77.25 175 ASP A O 1
ATOM 1411 N N . VAL A 1 176 ? -11.458 10.872 12.905 1.00 79.19 176 VAL A N 1
ATOM 1412 C CA . VAL A 1 176 ? -12.475 10.864 13.963 1.00 79.19 176 VAL A CA 1
ATOM 1413 C C . VAL A 1 176 ? -12.079 9.922 15.099 1.00 79.19 176 VAL A C 1
ATOM 1415 O O . VAL A 1 176 ? -12.217 10.274 16.269 1.00 79.19 176 VAL A O 1
ATOM 1418 N N . PHE A 1 177 ? -11.557 8.741 14.772 1.00 80.88 177 PHE A N 1
ATOM 1419 C CA . PHE A 1 177 ? -11.063 7.795 15.768 1.00 80.88 177 PHE A CA 1
ATOM 1420 C C . PHE A 1 177 ? -9.925 8.379 16.602 1.00 80.88 177 PHE A C 1
ATOM 1422 O O . PHE A 1 177 ? -9.918 8.241 17.821 1.00 80.88 177 PHE A O 1
ATOM 1429 N N . TYR A 1 178 ? -9.000 9.086 15.961 1.00 78.25 178 TYR A N 1
ATOM 1430 C CA . TYR A 1 178 ? -7.910 9.764 16.641 1.00 78.25 178 TYR A CA 1
ATOM 1431 C C . TYR A 1 178 ? -8.395 10.901 17.546 1.00 78.25 178 TYR A C 1
ATOM 1433 O O . TYR A 1 178 ? -7.965 10.983 18.691 1.00 78.25 178 TYR A O 1
ATOM 1441 N N . GLN A 1 179 ? -9.363 11.709 17.101 1.00 77.50 179 GLN A N 1
ATOM 1442 C CA . GLN A 1 179 ? -9.998 12.725 17.954 1.00 77.50 179 GLN A CA 1
ATOM 1443 C C . GLN A 1 179 ? -10.698 12.117 19.177 1.00 77.50 179 GLN A C 1
ATOM 1445 O O . GLN A 1 179 ? -10.771 12.742 20.233 1.00 77.50 179 GLN A O 1
ATOM 1450 N N . ILE A 1 180 ? -11.259 10.913 19.037 1.00 80.88 180 ILE A N 1
ATOM 1451 C CA . ILE A 1 180 ? -11.880 10.194 20.152 1.00 80.88 180 ILE A CA 1
ATOM 1452 C C . ILE A 1 180 ? -10.804 9.654 21.096 1.00 80.88 180 ILE A C 1
ATOM 1454 O O . ILE A 1 180 ? -10.941 9.823 22.304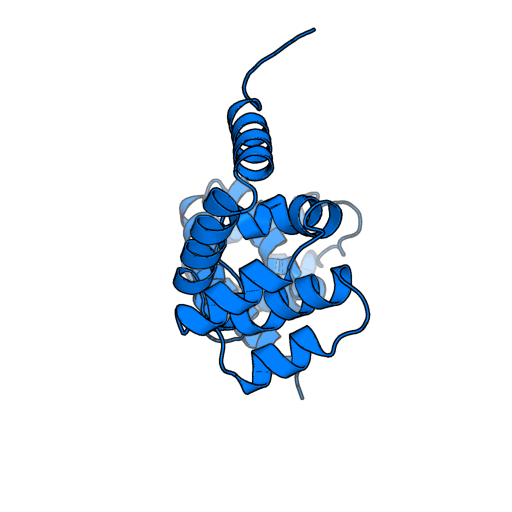 1.00 80.88 180 ILE A O 1
ATOM 1458 N N . LEU A 1 181 ? -9.724 9.074 20.563 1.00 79.00 181 LEU A N 1
ATOM 1459 C CA . LEU A 1 181 ? -8.577 8.635 21.359 1.00 79.00 181 LEU A CA 1
ATOM 1460 C C . LEU A 1 181 ? -7.944 9.792 22.134 1.00 79.00 181 LEU A C 1
ATOM 1462 O O . LEU A 1 181 ? -7.628 9.626 23.300 1.00 79.00 181 LEU A O 1
ATOM 1466 N N . GLU A 1 182 ? -7.819 10.972 21.530 1.00 77.62 182 GLU A N 1
ATOM 1467 C CA . GLU A 1 182 ? -7.284 12.158 22.208 1.00 77.62 182 GLU A CA 1
ATOM 1468 C C . GLU A 1 182 ? -8.189 12.628 23.359 1.00 77.62 182 GLU A C 1
ATOM 1470 O O . GLU A 1 182 ? -7.708 13.224 24.318 1.00 77.62 182 GLU A O 1
ATOM 1475 N N . LYS A 1 183 ? -9.494 12.331 23.299 1.00 77.25 183 LYS A N 1
ATOM 1476 C CA . LYS A 1 183 ? -10.455 12.677 24.356 1.00 77.25 183 LYS A CA 1
ATOM 1477 C C . LYS A 1 183 ? -10.567 11.630 25.461 1.00 77.25 183 LYS A C 1
ATOM 1479 O O . LYS A 1 183 ? -10.701 12.015 26.615 1.00 77.25 183 LYS A O 1
ATOM 1484 N N . GLU A 1 184 ? -10.576 10.347 25.113 1.00 73.88 184 GLU A N 1
ATOM 1485 C CA . GLU A 1 184 ? -10.744 9.249 26.079 1.00 73.88 184 GLU A CA 1
ATOM 1486 C C . GLU A 1 184 ? -9.410 8.804 26.688 1.00 73.88 184 GLU A C 1
ATOM 1488 O O . GLU A 1 184 ? -9.336 8.493 27.870 1.00 73.88 184 GLU A O 1
ATOM 1493 N N . GLU A 1 185 ? -8.348 8.802 25.885 1.00 71.69 185 GLU A N 1
ATOM 1494 C CA . GLU A 1 185 ? -7.036 8.233 26.202 1.00 71.69 185 GLU A CA 1
ATOM 1495 C C . GLU A 1 185 ? -5.929 9.260 25.893 1.00 71.69 185 GLU A C 1
ATOM 1497 O O . GLU A 1 185 ? -4.923 8.953 25.245 1.00 71.69 185 GLU A O 1
ATOM 1502 N N . SER A 1 186 ? -6.117 10.508 26.345 1.00 76.56 186 SER A N 1
ATOM 1503 C CA . SER A 1 186 ? -5.188 11.623 26.088 1.00 76.56 186 SER A CA 1
ATOM 1504 C C . SER A 1 186 ? -3.746 11.294 26.491 1.00 76.56 186 SER A C 1
ATOM 1506 O O . SER A 1 186 ? -2.816 11.567 25.738 1.00 76.56 186 SER A O 1
ATOM 1508 N N . TYR A 1 187 ? -3.563 10.612 27.628 1.00 74.56 187 TYR A N 1
ATOM 1509 C CA . TYR A 1 187 ? -2.253 10.182 28.122 1.00 74.56 187 TYR A CA 1
ATOM 1510 C C . TYR A 1 187 ? -1.547 9.213 27.164 1.00 74.56 187 TYR A C 1
ATOM 1512 O O . TYR A 1 187 ? -0.346 9.341 26.932 1.00 74.56 187 TYR A O 1
ATOM 1520 N N . LEU A 1 188 ? -2.288 8.262 26.585 1.00 74.44 188 LEU A N 1
ATOM 1521 C CA . LEU A 1 188 ? -1.747 7.293 25.634 1.00 74.44 188 LEU A CA 1
ATOM 1522 C C . LEU A 1 188 ? -1.361 7.986 24.323 1.00 74.44 188 LEU A C 1
ATOM 1524 O O . LEU A 1 188 ? -0.291 7.732 23.780 1.00 74.44 188 LEU A O 1
ATOM 1528 N N . VAL A 1 189 ? -2.215 8.885 23.824 1.00 74.88 189 VAL A N 1
ATOM 1529 C CA . VAL A 1 189 ? -1.937 9.653 22.603 1.00 74.88 189 VAL A CA 1
ATOM 1530 C C . VAL A 1 189 ? -0.708 10.538 22.787 1.00 74.88 189 VAL A C 1
ATOM 1532 O O . VAL A 1 189 ? 0.153 10.557 21.910 1.00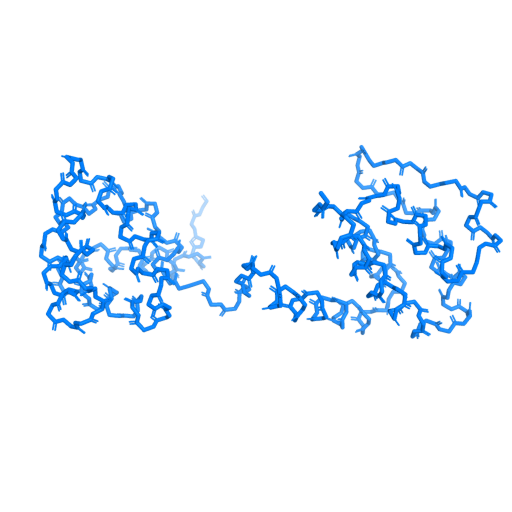 74.88 189 VAL A O 1
ATOM 1535 N N . ASP A 1 190 ? -0.582 11.216 23.925 1.00 75.94 190 ASP A N 1
ATOM 1536 C CA . ASP A 1 190 ? 0.581 12.048 24.227 1.00 75.94 190 ASP A CA 1
ATOM 1537 C C . ASP A 1 190 ? 1.860 11.221 24.377 1.00 75.94 190 ASP A C 1
ATOM 1539 O O . ASP A 1 190 ? 2.914 11.632 23.891 1.00 75.94 190 ASP A O 1
ATOM 1543 N N . ASP A 1 191 ? 1.791 10.034 24.985 1.00 76.31 191 ASP A N 1
ATOM 1544 C CA . ASP A 1 191 ? 2.946 9.142 25.093 1.00 76.31 191 ASP A CA 1
ATOM 1545 C C . ASP A 1 191 ? 3.413 8.622 23.726 1.00 76.31 191 ASP A C 1
ATOM 1547 O O . ASP A 1 191 ? 4.603 8.670 23.401 1.00 76.31 191 ASP A O 1
ATOM 1551 N N . LEU A 1 192 ? 2.465 8.231 22.872 1.00 75.94 192 LEU A N 1
ATOM 1552 C CA . LEU A 1 192 ? 2.739 7.808 21.501 1.00 75.94 192 LEU A CA 1
ATOM 1553 C C . LEU A 1 192 ? 3.279 8.975 20.649 1.00 75.94 192 LEU A C 1
ATOM 1555 O O . LEU A 1 192 ? 4.269 8.796 19.938 1.00 75.94 192 LEU A O 1
ATOM 1559 N N . LYS A 1 193 ? 2.727 10.191 20.790 1.00 72.44 193 LYS A N 1
ATOM 1560 C CA . LYS A 1 193 ? 3.242 11.415 20.143 1.00 72.44 193 LYS A CA 1
ATOM 1561 C C . LYS A 1 193 ? 4.666 11.743 20.593 1.00 72.44 193 LYS A C 1
ATOM 1563 O O . LYS A 1 193 ? 5.501 12.087 19.753 1.00 72.44 193 LYS A O 1
ATOM 1568 N N . ARG A 1 194 ? 4.969 11.629 21.894 1.00 71.12 194 ARG A N 1
ATOM 1569 C CA . ARG A 1 194 ? 6.329 11.822 22.438 1.00 71.12 194 ARG A CA 1
ATOM 1570 C C . ARG A 1 194 ? 7.307 10.798 21.877 1.00 71.12 194 ARG A C 1
ATOM 1572 O O . ARG A 1 194 ? 8.437 11.148 21.552 1.00 71.12 194 ARG A O 1
ATOM 1579 N N . LYS A 1 195 ? 6.873 9.548 21.711 1.00 65.75 195 LYS A N 1
ATOM 1580 C CA . LYS A 1 195 ? 7.687 8.480 21.118 1.00 65.75 195 LYS A CA 1
ATOM 1581 C C . LYS A 1 195 ? 7.990 8.731 19.637 1.00 65.75 195 LYS A C 1
ATOM 1583 O O . LYS A 1 195 ? 9.093 8.430 19.191 1.00 65.75 195 LYS A O 1
ATOM 1588 N N . GLU A 1 196 ? 7.058 9.327 18.891 1.00 60.50 196 GLU A N 1
ATOM 1589 C CA . GLU A 1 196 ? 7.288 9.730 17.495 1.00 60.50 196 GLU A CA 1
ATOM 1590 C C . GLU A 1 196 ? 8.205 10.950 17.354 1.00 60.50 196 GLU A C 1
ATOM 1592 O O . GLU A 1 196 ? 9.054 10.982 16.466 1.00 60.50 196 GLU A O 1
ATOM 1597 N N . SER A 1 197 ? 8.072 11.934 18.245 1.00 53.50 197 SER A N 1
ATOM 1598 C CA . SER A 1 197 ? 8.908 13.145 18.253 1.00 53.50 197 SER A CA 1
ATOM 1599 C C . SER A 1 197 ? 10.284 12.937 18.909 1.00 53.50 197 SER A C 1
ATOM 1601 O O . SER A 1 197 ? 11.203 13.720 18.676 1.00 53.50 197 SER A O 1
ATOM 1603 N N . GLY A 1 198 ? 10.464 11.850 19.667 1.00 46.97 198 GLY A N 1
ATOM 1604 C CA . GLY A 1 198 ? 11.703 11.478 20.356 1.00 46.97 198 GLY A CA 1
ATOM 1605 C C . GLY A 1 198 ? 12.719 10.672 19.536 1.00 46.97 198 GLY A C 1
ATOM 1606 O O . GLY A 1 198 ? 13.834 10.467 20.010 1.00 46.97 198 GLY A O 1
ATOM 1607 N N . ALA A 1 199 ? 12.416 10.267 18.294 1.00 43.91 199 ALA A N 1
ATOM 1608 C CA . ALA A 1 199 ? 13.370 9.560 17.419 1.00 43.91 199 ALA A CA 1
ATOM 1609 C C . ALA A 1 199 ? 14.515 10.454 16.872 1.00 43.91 199 ALA A C 1
ATOM 1611 O O . ALA A 1 199 ? 15.223 10.066 15.944 1.00 43.91 199 ALA A O 1
ATOM 1612 N N . GLY A 1 200 ? 14.700 11.644 17.453 1.00 42.09 200 GLY A N 1
ATOM 1613 C CA . GLY A 1 200 ? 15.810 12.566 17.211 1.00 42.09 200 GLY A CA 1
ATOM 1614 C C . GLY A 1 200 ? 16.563 12.994 18.478 1.00 42.09 200 GLY A C 1
ATOM 1615 O O . GLY A 1 200 ? 17.257 14.004 18.434 1.00 42.09 200 GLY A O 1
ATOM 1616 N N . ALA A 1 201 ? 16.443 12.278 19.602 1.00 35.72 201 ALA A N 1
ATOM 1617 C CA . ALA A 1 201 ? 17.214 12.578 20.810 1.00 35.72 201 ALA A CA 1
ATOM 1618 C C . ALA A 1 201 ? 18.105 11.393 21.207 1.00 35.72 201 ALA A C 1
ATOM 1620 O O . ALA A 1 201 ? 17.684 10.462 21.889 1.00 35.72 201 ALA A O 1
ATOM 1621 N N . ILE A 1 202 ? 19.357 11.472 20.748 1.00 40.12 202 ILE A N 1
ATOM 1622 C CA . ILE A 1 202 ? 20.538 10.804 21.308 1.00 40.12 202 ILE A CA 1
ATOM 1623 C C . ILE A 1 202 ? 20.452 10.807 22.835 1.00 40.12 202 ILE A C 1
ATOM 1625 O O . ILE A 1 202 ? 20.355 11.898 23.381 1.00 40.12 202 ILE A O 1
ATOM 1629 N N . TRP A 1 203 ? 20.609 9.652 23.493 1.00 36.62 203 TRP A N 1
ATOM 1630 C CA . TRP A 1 203 ? 21.337 9.552 24.766 1.00 36.62 203 TRP A CA 1
ATOM 1631 C C . TRP A 1 203 ? 22.036 8.189 24.894 1.00 36.62 203 TRP A C 1
ATOM 1633 O O . TRP A 1 203 ? 21.375 7.165 25.042 1.00 36.62 203 TRP A O 1
ATOM 1643 N N . ASN A 1 204 ? 23.373 8.292 24.849 1.00 35.25 204 ASN A N 1
ATOM 1644 C CA . ASN A 1 204 ? 24.473 7.393 25.238 1.00 35.25 204 ASN A CA 1
ATOM 1645 C C . ASN A 1 204 ? 24.521 5.955 24.716 1.00 35.25 204 ASN A C 1
ATOM 1647 O O . ASN A 1 204 ? 23.892 5.063 25.322 1.00 35.25 204 ASN A O 1
#